Protein AF-A6EN67-F1 (afdb_monomer_lite)

Secondary structure (DSSP, 8-state):
-TTTTSSSSSSSS-----------TTGGGGGTS-HHHHHHHHHHHHHHHHHHHHHH-SS-HHHHHHHHHHHHTSS--TTT--HHHH-SHHHHHHHHHHHHT-TTT--EEE--GGG------------S------------EEE-TT-HHHHHHHHH---HHHHHHHHHHHHH----HHHHHHHHHHH--GGGGGSHHHHHHHIIIIIIHHHHHHHHT--

pLDDT: mean 80.43, std 20.16, range [31.92, 98.19]

Sequence (219 aa):
MLKKLLILILTFNLASCQSQTSKNYADKLKICLPSNDVEILNKATEHFEYKLIEFYGNENLNQNYLKFLSAMSQPNLAPEFPRNFFVNSKSTQILSDLVSSGDSTGIWIAFEEDDIEFEETIQITSIGDETEPEKKELKIDVLNPNGNYLKCLVKENETKIMNDVLTRMAEIGGLSPSLTSGALKNNLTESDFENGLNKVAVAIGFYYDIVKLINDNQK

Radius of gyration: 21.76 Å; chains: 1; bounding box: 81×49×42 Å

Foldseek 3Di:
DVVVVVVVVVPPPPPPPPPPPQDQLQVLLVVQAPPLLSSLLSLLLVVLLVLLCVQVNPDLSLVSLLVVLVCLLDPDNPVRDDPCSQDDPSLVVSLCSNVVVDQQQQQKDWDDCPPDPPPDPPDDDDDDDDPPDPPPDQTAIFGALPHSNLVSLLVRQPPPQLNVLNNCRNVVPPDRSSVSSVSCSVPDDSVSVVRSSSSSSCSVRPRSSVSVSCVVRVD

Structure (mmCIF, N/CA/C/O backbone):
data_AF-A6EN67-F1
#
_entry.id   AF-A6EN67-F1
#
loop_
_atom_site.group_PDB
_atom_site.id
_atom_site.type_symbol
_atom_site.label_atom_id
_atom_site.label_alt_id
_atom_site.label_comp_id
_atom_site.label_asym_id
_atom_site.label_entity_id
_atom_site.label_seq_id
_atom_site.pdbx_PDB_ins_code
_atom_site.Cartn_x
_atom_site.Cartn_y
_atom_site.Cartn_z
_atom_site.occupancy
_atom_site.B_iso_or_equiv
_atom_site.auth_seq_id
_atom_site.auth_comp_id
_atom_site.auth_asym_id
_atom_site.auth_atom_id
_atom_site.pdbx_PDB_model_num
ATOM 1 N N . MET A 1 1 ? -49.567 -34.395 -15.934 1.00 53.03 1 MET A N 1
ATOM 2 C CA . MET A 1 1 ? -48.265 -33.962 -16.496 1.00 53.03 1 MET A CA 1
ATOM 3 C C . MET A 1 1 ? -47.983 -32.455 -16.378 1.00 53.03 1 MET A C 1
ATOM 5 O O . MET A 1 1 ? -46.842 -32.075 -16.576 1.00 53.03 1 MET A O 1
ATOM 9 N N . LEU A 1 2 ? -48.929 -31.604 -15.945 1.00 48.38 2 LEU A N 1
ATOM 10 C CA . LEU A 1 2 ? -48.701 -30.151 -15.793 1.00 48.38 2 LEU A CA 1
ATOM 11 C C . LEU A 1 2 ? -47.841 -29.722 -14.578 1.00 48.38 2 LEU A C 1
ATOM 13 O O . LEU A 1 2 ? -47.257 -28.648 -14.595 1.00 48.38 2 LEU A O 1
ATOM 17 N N . LYS A 1 3 ? -47.722 -30.550 -13.527 1.00 47.47 3 LYS A N 1
ATOM 18 C CA . LYS A 1 3 ? -46.982 -30.187 -12.296 1.00 47.47 3 LYS A CA 1
ATOM 19 C C . LYS A 1 3 ? -45.453 -30.259 -12.413 1.00 47.47 3 LYS A C 1
ATOM 21 O O . LYS A 1 3 ? -44.768 -29.659 -11.597 1.00 47.47 3 LYS A O 1
ATOM 26 N N . LYS A 1 4 ? -44.912 -30.965 -13.415 1.00 48.84 4 LYS A N 1
ATOM 27 C CA . LYS A 1 4 ? -43.455 -31.070 -13.621 1.00 48.84 4 LYS A CA 1
ATOM 28 C C . LYS A 1 4 ? -42.879 -29.925 -14.467 1.00 48.84 4 LYS A C 1
ATOM 30 O O . LYS A 1 4 ? -41.683 -29.685 -14.393 1.00 48.84 4 LYS A O 1
ATOM 35 N N . LEU A 1 5 ? -43.719 -29.191 -15.206 1.00 49.06 5 LEU A N 1
ATOM 36 C CA . LEU A 1 5 ? -43.284 -28.071 -16.052 1.00 49.06 5 LEU A CA 1
ATOM 37 C C . LEU A 1 5 ? -43.181 -26.736 -15.286 1.00 49.06 5 LEU A C 1
ATOM 39 O O . LEU A 1 5 ? -42.472 -25.836 -15.714 1.00 49.06 5 LEU A O 1
ATOM 43 N N . LEU A 1 6 ? -43.836 -26.620 -14.125 1.00 47.47 6 LEU A N 1
ATOM 44 C CA . LEU A 1 6 ? -43.820 -25.409 -13.291 1.00 47.47 6 LEU A CA 1
ATOM 45 C C . LEU A 1 6 ? -42.555 -25.260 -12.428 1.00 47.47 6 LEU A C 1
ATOM 47 O O . LEU A 1 6 ? -42.256 -24.160 -11.978 1.00 47.47 6 LEU A O 1
ATOM 51 N N . ILE A 1 7 ? -41.789 -26.336 -12.224 1.00 51.16 7 ILE A N 1
ATOM 52 C CA . ILE A 1 7 ? -40.560 -26.302 -11.412 1.00 51.16 7 ILE A CA 1
ATOM 53 C C . ILE A 1 7 ? -39.355 -25.822 -12.242 1.00 51.16 7 ILE A C 1
ATOM 55 O O . ILE A 1 7 ? -38.433 -25.231 -11.693 1.00 51.16 7 ILE A O 1
ATOM 59 N N . LEU A 1 8 ? -39.387 -25.986 -13.571 1.00 44.75 8 LEU A N 1
ATOM 60 C CA . LEU A 1 8 ? -38.272 -25.604 -14.446 1.00 44.75 8 LEU A CA 1
ATOM 61 C C . LEU A 1 8 ? -38.198 -24.090 -14.730 1.00 44.75 8 LEU A C 1
ATOM 63 O O . LEU A 1 8 ? -37.163 -23.593 -15.159 1.00 44.75 8 LEU A O 1
ATOM 67 N N . ILE A 1 9 ? -39.288 -23.354 -14.491 1.00 51.62 9 ILE A N 1
ATOM 68 C CA . ILE A 1 9 ? -39.374 -21.904 -14.750 1.00 51.62 9 ILE A CA 1
ATOM 69 C C . ILE A 1 9 ? -38.963 -21.088 -13.505 1.00 51.62 9 ILE A C 1
ATOM 71 O O . ILE A 1 9 ? -38.652 -19.905 -13.606 1.00 51.62 9 ILE A O 1
ATOM 75 N N . LEU A 1 10 ? -38.875 -21.718 -12.327 1.00 44.91 10 LEU A N 1
ATOM 76 C CA . LEU A 1 10 ? -38.498 -21.053 -11.072 1.00 44.91 10 LEU A CA 1
ATOM 77 C C . LEU A 1 10 ? -36.989 -21.056 -10.778 1.00 44.91 10 LEU A C 1
ATOM 79 O O . LEU A 1 10 ? -36.558 -20.371 -9.856 1.00 44.91 10 LEU A O 1
ATOM 83 N N . THR A 1 11 ? -36.167 -21.758 -11.564 1.00 50.78 11 THR A N 1
ATOM 84 C CA . THR A 1 11 ? -34.710 -21.839 -11.337 1.00 50.78 11 THR A CA 1
ATOM 85 C C . THR A 1 11 ? -33.876 -20.901 -12.217 1.00 50.78 11 THR A C 1
ATOM 87 O O . THR A 1 11 ? -32.656 -20.906 -12.102 1.00 50.78 11 THR A O 1
ATOM 90 N N . PHE A 1 12 ? -34.492 -20.071 -13.069 1.00 48.06 12 PHE A N 1
ATOM 91 C CA . PHE A 1 12 ? -33.763 -19.216 -14.023 1.00 48.06 12 PHE A CA 1
ATOM 92 C C . PHE A 1 12 ? -33.495 -17.768 -13.568 1.00 48.06 12 PHE A C 1
ATOM 94 O O . PHE A 1 12 ? -32.896 -17.009 -14.320 1.00 48.06 12 PHE A O 1
ATOM 101 N N . ASN A 1 13 ? -33.874 -17.373 -12.344 1.00 45.50 13 ASN A N 1
ATOM 102 C CA . ASN A 1 13 ? -33.737 -15.981 -11.871 1.00 45.50 13 ASN A CA 1
ATOM 103 C C . ASN A 1 13 ? -32.682 -15.750 -10.769 1.00 45.50 13 ASN A C 1
ATOM 105 O O . ASN A 1 13 ? -32.671 -14.680 -10.169 1.00 45.50 13 ASN A O 1
ATOM 109 N N . LEU A 1 14 ? -31.786 -16.705 -10.486 1.00 46.44 14 LEU A N 1
ATOM 110 C CA . LEU A 1 14 ? -30.760 -16.529 -9.436 1.00 46.44 14 LEU A CA 1
ATOM 111 C C . LEU A 1 14 ? -29.328 -16.320 -9.945 1.00 46.44 14 LEU A C 1
ATOM 113 O O . LEU A 1 14 ? -28.430 -16.115 -9.138 1.00 46.44 14 LEU A O 1
ATOM 117 N N . ALA A 1 15 ? -29.102 -16.271 -11.258 1.00 48.59 15 ALA A N 1
ATOM 118 C CA . ALA A 1 15 ? -27.820 -15.841 -11.817 1.00 48.59 15 ALA A CA 1
ATOM 119 C C . ALA A 1 15 ? -27.859 -14.351 -12.191 1.00 48.59 15 ALA A C 1
ATOM 121 O O . ALA A 1 15 ? -27.518 -13.968 -13.307 1.00 48.59 15 ALA A O 1
ATOM 122 N N . SER A 1 16 ? -28.281 -13.491 -11.259 1.00 39.78 16 SER A N 1
ATOM 123 C CA . SER A 1 16 ? -27.864 -12.094 -11.340 1.00 39.78 16 SER A CA 1
ATOM 124 C C . SER A 1 16 ? -26.408 -12.070 -10.885 1.00 39.78 16 SER A C 1
ATOM 126 O O . SER A 1 16 ? -26.114 -11.921 -9.700 1.00 39.78 16 SER A O 1
ATOM 128 N N . CYS A 1 17 ? -25.488 -12.302 -11.827 1.00 46.72 17 CYS A N 1
ATOM 129 C CA . CYS A 1 17 ? -24.131 -11.792 -11.713 1.00 46.72 17 CYS A CA 1
ATOM 130 C C . CYS A 1 17 ? -24.267 -10.275 -11.577 1.00 46.72 17 CYS A C 1
ATOM 132 O O . CYS A 1 17 ? -24.240 -9.546 -12.568 1.00 46.72 17 CYS A O 1
ATOM 134 N N . GLN A 1 18 ? -24.450 -9.794 -10.347 1.00 40.31 18 GLN A N 1
ATOM 135 C CA . GLN A 1 18 ? -24.029 -8.452 -10.006 1.00 40.31 18 GLN A CA 1
ATOM 136 C C . GLN A 1 18 ? -22.542 -8.439 -10.332 1.00 40.31 18 GLN A C 1
ATOM 138 O O . GLN A 1 18 ? -21.731 -9.002 -9.602 1.00 40.31 18 GLN A O 1
ATOM 143 N N . SER A 1 19 ? -22.205 -7.883 -11.495 1.00 39.81 19 SER A N 1
ATOM 144 C CA . SER A 1 19 ? -20.888 -7.320 -11.731 1.00 39.81 19 SER A CA 1
ATOM 145 C C . SER A 1 19 ? -20.630 -6.443 -10.513 1.00 39.81 19 SER A C 1
ATOM 147 O O . SER A 1 19 ? -21.251 -5.393 -10.354 1.00 39.81 19 SER A O 1
ATOM 149 N N . GLN A 1 20 ? -19.834 -6.952 -9.573 1.00 47.38 20 GLN A N 1
ATOM 150 C CA . GLN A 1 20 ? -19.300 -6.137 -8.501 1.00 47.38 20 GLN A CA 1
ATOM 151 C C . GLN A 1 20 ? -18.515 -5.058 -9.230 1.00 47.38 20 GLN A C 1
ATOM 153 O O . GLN A 1 20 ? -17.506 -5.344 -9.873 1.00 47.38 20 GLN A O 1
ATOM 158 N N . THR A 1 21 ? -19.057 -3.845 -9.249 1.00 53.41 21 THR A N 1
ATOM 159 C CA . THR A 1 21 ? -18.329 -2.682 -9.735 1.00 53.41 21 THR A CA 1
ATOM 160 C C . THR A 1 21 ? -17.103 -2.566 -8.850 1.00 53.41 21 THR A C 1
ATOM 162 O O . THR A 1 21 ? -17.232 -2.213 -7.676 1.00 53.41 21 THR A O 1
ATOM 165 N N . SER A 1 22 ? -15.945 -2.937 -9.395 1.00 67.00 22 SER A N 1
ATOM 166 C CA . SER A 1 22 ? -14.662 -2.794 -8.720 1.00 67.00 22 SER A CA 1
ATOM 167 C C . SER A 1 22 ? -14.524 -1.353 -8.255 1.00 67.00 22 SER A C 1
ATOM 169 O O . SER A 1 22 ? -14.821 -0.424 -9.011 1.00 67.00 22 SER A O 1
ATOM 171 N N . LYS A 1 23 ? -14.098 -1.152 -7.013 1.00 86.56 23 LYS A N 1
ATOM 172 C CA . LYS A 1 23 ? -13.831 0.192 -6.505 1.00 86.56 23 LYS A CA 1
ATOM 173 C C . LYS A 1 23 ? -12.644 0.807 -7.258 1.00 86.56 23 LYS A C 1
ATOM 175 O O . LYS A 1 23 ? -11.667 0.132 -7.566 1.00 86.56 23 LYS A O 1
ATOM 180 N N . ASN A 1 24 ? -12.736 2.107 -7.526 1.00 93.94 24 ASN A N 1
ATOM 181 C CA . ASN A 1 24 ? -11.826 2.842 -8.407 1.00 93.94 24 ASN A CA 1
ATOM 182 C C . ASN A 1 24 ? -10.767 3.634 -7.617 1.00 93.94 24 ASN A C 1
ATOM 184 O O . ASN A 1 24 ? -10.648 4.848 -7.776 1.00 93.94 24 ASN A O 1
ATOM 188 N N . TYR A 1 25 ? -10.023 2.979 -6.724 1.00 96.81 25 TYR A N 1
ATOM 189 C CA . TYR A 1 25 ? -9.032 3.654 -5.872 1.00 96.81 25 TYR A CA 1
ATOM 190 C C . TYR A 1 25 ? -7.862 4.247 -6.665 1.00 96.81 25 TYR A C 1
ATOM 192 O O . TYR A 1 25 ? -7.394 5.340 -6.358 1.00 96.81 25 TYR A O 1
ATOM 200 N N . ALA A 1 26 ? -7.405 3.521 -7.685 1.00 96.06 26 ALA A N 1
ATOM 201 C CA . ALA A 1 26 ? -6.214 3.803 -8.478 1.00 96.06 26 ALA A CA 1
ATOM 202 C C . ALA A 1 26 ? -6.530 4.468 -9.830 1.00 96.06 26 ALA A C 1
ATOM 204 O O . ALA A 1 26 ? -5.644 4.603 -10.669 1.00 96.06 26 ALA A O 1
ATOM 205 N N . ASP A 1 27 ? -7.771 4.901 -10.073 1.00 95.62 27 ASP A N 1
ATOM 206 C CA . ASP A 1 27 ? -8.194 5.391 -11.393 1.00 95.62 27 ASP A CA 1
ATOM 207 C C . ASP A 1 27 ? -7.427 6.628 -11.869 1.00 95.62 27 ASP A C 1
ATOM 209 O O . ASP A 1 27 ? -7.174 6.762 -13.067 1.00 95.62 27 ASP A O 1
ATOM 213 N N . LYS A 1 28 ? -6.985 7.487 -10.940 1.00 96.38 28 LYS A N 1
ATOM 214 C CA . LYS A 1 28 ? -6.090 8.612 -11.253 1.00 96.38 28 LYS A CA 1
ATOM 215 C C . LYS A 1 28 ? -4.779 8.142 -11.902 1.00 96.38 28 LYS A C 1
ATOM 217 O O . LYS A 1 28 ? -4.253 8.829 -12.768 1.00 96.38 28 LYS A O 1
ATOM 222 N N . LEU A 1 29 ? -4.293 6.943 -11.569 1.00 95.25 29 LEU A N 1
ATOM 223 C CA . LEU A 1 29 ? -3.040 6.402 -12.104 1.00 95.25 29 LEU A CA 1
ATOM 224 C C . LEU A 1 29 ? -3.147 5.953 -13.567 1.00 95.25 29 LEU A C 1
ATOM 226 O O . LEU A 1 29 ? -2.117 5.746 -14.200 1.00 95.25 29 LEU A O 1
ATOM 230 N N . LYS A 1 30 ? -4.352 5.875 -14.158 1.00 94.50 30 LYS A N 1
ATOM 231 C CA . LYS A 1 30 ? -4.537 5.568 -15.596 1.00 94.50 30 LYS A CA 1
ATOM 232 C C . LYS A 1 30 ? -3.825 6.564 -16.518 1.00 94.50 30 LYS A C 1
ATOM 234 O O . LYS A 1 30 ? -3.610 6.263 -17.687 1.00 94.50 30 LYS A O 1
ATOM 239 N N . ILE A 1 31 ? -3.466 7.744 -16.009 1.00 94.44 31 ILE A N 1
ATOM 240 C CA . ILE A 1 31 ? -2.691 8.748 -16.744 1.00 94.44 31 ILE A CA 1
ATOM 241 C C . ILE A 1 31 ? -1.242 8.314 -17.016 1.00 94.44 31 ILE A C 1
ATOM 243 O O . ILE A 1 31 ? -0.640 8.790 -17.977 1.00 94.44 31 ILE A O 1
ATOM 247 N N . CYS A 1 32 ? -0.676 7.428 -16.190 1.00 92.88 32 CYS A N 1
ATOM 248 C CA . CYS A 1 32 ? 0.709 6.966 -16.323 1.00 92.88 32 CYS A CA 1
ATOM 249 C C . CYS A 1 32 ? 0.917 5.455 -16.157 1.00 92.88 32 CYS A C 1
ATOM 251 O O . CYS A 1 32 ? 2.036 4.994 -16.367 1.00 92.88 32 CYS A O 1
ATOM 253 N N . LEU A 1 33 ? -0.125 4.682 -15.844 1.00 92.19 33 LEU A N 1
ATOM 254 C CA . LEU A 1 33 ? -0.085 3.223 -15.780 1.00 92.19 33 LEU A CA 1
ATOM 255 C C . LEU A 1 33 ? -1.056 2.583 -16.785 1.00 92.19 33 LEU A C 1
ATOM 257 O O . LEU A 1 33 ? -2.149 3.114 -17.015 1.00 92.19 33 LEU A O 1
ATOM 261 N N . PRO A 1 34 ? -0.700 1.416 -17.355 1.00 92.00 34 PRO A N 1
ATOM 262 C CA . PRO A 1 34 ? -1.620 0.592 -18.130 1.00 92.00 34 PRO A CA 1
ATOM 263 C C . PRO A 1 34 ? -2.916 0.289 -17.368 1.00 92.00 34 PRO A C 1
ATOM 265 O O . PRO A 1 34 ? -2.919 0.089 -16.156 1.00 92.00 34 PRO A O 1
ATOM 268 N N . SER A 1 35 ? -4.039 0.194 -18.086 1.00 91.75 35 SER A N 1
ATOM 269 C CA . SER A 1 35 ? -5.341 -0.073 -17.454 1.00 91.75 35 SER A CA 1
ATOM 270 C C . SER A 1 35 ? -5.389 -1.408 -16.706 1.00 91.75 35 SER A C 1
ATOM 272 O O . SER A 1 35 ? -6.049 -1.486 -15.674 1.00 91.75 35 SER A O 1
ATOM 274 N N . ASN A 1 36 ? -4.672 -2.426 -17.195 1.00 91.94 36 ASN A N 1
ATOM 275 C CA . ASN A 1 36 ? -4.544 -3.715 -16.516 1.00 91.94 36 ASN A CA 1
ATOM 276 C C . ASN A 1 36 ? -3.864 -3.564 -15.145 1.00 91.94 36 ASN A C 1
ATOM 278 O O . ASN A 1 36 ? -4.368 -4.066 -14.146 1.00 91.94 36 ASN A O 1
ATOM 282 N N . ASP A 1 37 ? -2.777 -2.798 -15.082 1.00 92.50 37 ASP A N 1
ATOM 283 C CA . ASP A 1 37 ? -2.030 -2.549 -13.848 1.00 92.50 37 ASP A CA 1
ATOM 284 C C . ASP A 1 37 ? -2.913 -1.813 -12.833 1.00 92.50 37 ASP A C 1
ATOM 286 O O . ASP A 1 37 ? -3.004 -2.206 -11.671 1.00 92.50 37 ASP A O 1
ATOM 290 N N . VAL A 1 38 ? -3.660 -0.801 -13.287 1.00 94.31 38 VAL A N 1
ATOM 291 C CA . VAL A 1 38 ? -4.638 -0.083 -12.451 1.00 94.31 38 VAL A CA 1
ATOM 292 C C . VAL A 1 38 ? -5.737 -1.011 -11.928 1.00 94.31 38 VAL A C 1
AT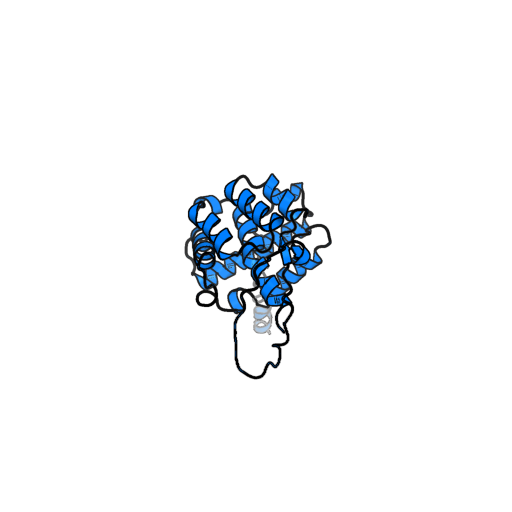OM 294 O O . VAL A 1 38 ? -6.128 -0.911 -10.763 1.00 94.31 38 VAL A O 1
ATOM 297 N N . GLU A 1 39 ? -6.237 -1.932 -12.752 1.00 94.19 39 GLU A N 1
ATOM 298 C CA . GLU A 1 39 ? -7.237 -2.914 -12.328 1.00 94.19 39 GLU A CA 1
ATOM 299 C C . GLU A 1 39 ? -6.689 -3.838 -11.231 1.00 94.19 39 GLU A C 1
ATOM 301 O O . GLU A 1 39 ? -7.381 -4.112 -10.246 1.00 94.19 39 GLU A O 1
ATOM 306 N N . ILE A 1 40 ? -5.438 -4.281 -11.357 1.00 94.94 40 ILE A N 1
ATOM 307 C CA . ILE A 1 40 ? -4.778 -5.119 -10.350 1.00 94.94 40 ILE A CA 1
ATOM 308 C C . ILE A 1 40 ? -4.558 -4.330 -9.051 1.00 94.94 40 ILE A C 1
ATOM 310 O O . ILE A 1 40 ? -4.845 -4.857 -7.977 1.00 94.94 40 ILE A O 1
ATOM 314 N N . LEU A 1 41 ? -4.153 -3.057 -9.119 1.00 95.81 41 LEU A N 1
ATOM 315 C CA . LEU A 1 41 ? -4.025 -2.182 -7.941 1.00 95.81 41 LEU A CA 1
ATOM 316 C C . LEU A 1 41 ? -5.365 -1.986 -7.215 1.00 95.81 41 LEU A C 1
ATOM 318 O O . LEU A 1 41 ? -5.422 -2.016 -5.981 1.00 95.81 41 LEU A O 1
ATOM 322 N N . ASN A 1 42 ? -6.459 -1.835 -7.965 1.00 97.19 42 ASN A N 1
ATOM 323 C CA . ASN A 1 42 ? -7.805 -1.758 -7.399 1.00 97.19 42 ASN A CA 1
ATOM 324 C C . ASN A 1 42 ? -8.195 -3.065 -6.694 1.00 97.19 42 ASN A C 1
ATOM 326 O O . ASN A 1 42 ? -8.631 -3.024 -5.543 1.00 97.19 42 ASN A O 1
ATOM 330 N N . LYS A 1 43 ? -7.965 -4.222 -7.332 1.00 96.56 43 LYS A N 1
ATOM 331 C CA . LYS A 1 43 ? -8.205 -5.553 -6.735 1.00 96.56 43 LYS A CA 1
ATOM 332 C C . LYS A 1 43 ? -7.373 -5.776 -5.474 1.00 96.56 43 LYS A C 1
ATOM 334 O O . LYS A 1 43 ? -7.878 -6.309 -4.488 1.00 96.56 43 LYS A O 1
ATOM 339 N N . ALA A 1 44 ? -6.107 -5.368 -5.497 1.00 97.00 44 ALA A N 1
ATOM 340 C CA . ALA A 1 44 ? -5.198 -5.453 -4.364 1.00 97.00 44 ALA A CA 1
ATOM 341 C C . ALA A 1 44 ? -5.709 -4.639 -3.174 1.00 97.00 44 ALA A C 1
ATOM 343 O O . ALA A 1 44 ? -5.810 -5.166 -2.064 1.00 97.00 44 ALA A O 1
ATOM 344 N N . THR A 1 45 ? -6.097 -3.390 -3.426 1.00 98.19 45 THR A N 1
ATOM 345 C CA . THR A 1 45 ? -6.615 -2.472 -2.404 1.00 98.19 45 THR A CA 1
ATOM 346 C C . THR A 1 45 ? -7.945 -2.959 -1.836 1.00 98.19 45 THR A C 1
ATOM 348 O O . THR A 1 45 ? -8.121 -2.980 -0.621 1.00 98.19 45 THR A O 1
ATOM 351 N N . GLU A 1 46 ? -8.858 -3.431 -2.686 1.00 97.69 46 GLU A N 1
ATOM 352 C CA . GLU A 1 46 ? -10.140 -3.997 -2.259 1.00 97.69 46 GLU A CA 1
ATOM 353 C C . GLU A 1 46 ? -9.958 -5.250 -1.394 1.00 97.69 46 GLU A C 1
ATOM 355 O O . GLU A 1 46 ? -10.596 -5.390 -0.350 1.00 97.69 46 GLU A O 1
ATOM 360 N N . HIS A 1 47 ? -9.054 -6.151 -1.790 1.00 97.75 47 HIS A N 1
ATOM 361 C CA . HIS A 1 47 ? -8.733 -7.330 -0.991 1.00 97.75 47 HIS A CA 1
ATOM 362 C C . HIS A 1 47 ? -8.142 -6.949 0.372 1.00 97.75 47 HIS A C 1
ATOM 364 O O . HIS A 1 47 ? -8.502 -7.545 1.387 1.00 97.75 47 HIS A O 1
ATOM 370 N N . PHE A 1 48 ? -7.267 -5.944 0.417 1.00 98.00 48 PHE A N 1
ATOM 371 C CA . PHE A 1 48 ? -6.731 -5.462 1.684 1.00 98.00 48 PHE A CA 1
ATOM 372 C C . PHE A 1 48 ? -7.823 -4.849 2.573 1.00 98.00 48 PHE A C 1
ATOM 374 O O . PHE A 1 48 ? -7.895 -5.188 3.752 1.00 98.00 48 PHE A O 1
ATOM 381 N N . GLU A 1 49 ? -8.737 -4.041 2.024 1.00 97.12 49 GLU A N 1
ATOM 382 C CA . GLU A 1 49 ? -9.898 -3.541 2.775 1.00 97.12 49 GLU A CA 1
ATOM 383 C C . GLU A 1 49 ? -10.752 -4.683 3.338 1.00 97.12 49 GLU A C 1
ATOM 385 O O . GLU A 1 49 ? -11.175 -4.622 4.492 1.00 97.12 49 GLU A O 1
ATOM 390 N N . TYR A 1 50 ? -10.966 -5.750 2.564 1.00 96.44 50 TYR A N 1
ATOM 391 C CA . TYR A 1 50 ? -11.650 -6.946 3.054 1.00 96.44 50 TYR A CA 1
ATOM 392 C C . TYR A 1 50 ? -10.917 -7.575 4.246 1.00 96.44 50 TYR A C 1
ATOM 394 O O . TYR A 1 50 ? -11.560 -7.931 5.231 1.00 96.44 50 TYR A O 1
ATOM 402 N N . LYS A 1 51 ? -9.581 -7.656 4.211 1.00 96.44 51 LYS A N 1
ATOM 403 C CA . LYS A 1 51 ? -8.779 -8.153 5.341 1.00 96.44 51 LYS A CA 1
ATOM 404 C C . LYS A 1 51 ? -8.836 -7.252 6.561 1.00 96.44 51 LYS A C 1
ATOM 406 O O . LYS A 1 51 ? -8.953 -7.758 7.675 1.00 96.44 51 LYS A O 1
ATOM 411 N N . LEU A 1 52 ? -8.825 -5.939 6.367 1.00 96.25 52 LEU A N 1
ATOM 412 C CA . LEU A 1 52 ? -9.032 -4.980 7.449 1.00 96.25 52 LEU A CA 1
ATOM 413 C C . LEU A 1 52 ? -10.405 -5.155 8.105 1.00 96.25 52 LEU A C 1
ATOM 415 O O . LEU A 1 52 ? -10.495 -5.138 9.329 1.00 96.25 52 LEU A O 1
ATOM 419 N N . ILE A 1 53 ? -11.456 -5.361 7.310 1.00 95.62 53 ILE A N 1
ATOM 420 C CA . ILE A 1 53 ? -12.818 -5.611 7.802 1.00 95.62 53 ILE A CA 1
ATOM 421 C C . ILE A 1 53 ? -12.913 -6.955 8.529 1.00 95.62 53 ILE A C 1
ATOM 423 O O . ILE A 1 53 ? -13.518 -7.036 9.594 1.00 95.62 53 ILE A O 1
ATOM 427 N N . GLU A 1 54 ? -12.322 -8.012 7.975 1.00 94.31 54 GLU A N 1
ATOM 428 C CA . GLU A 1 54 ? -12.297 -9.340 8.597 1.00 94.31 54 GLU A CA 1
ATOM 429 C C . GLU A 1 54 ? -11.606 -9.296 9.969 1.00 94.31 54 GLU A C 1
ATOM 431 O O . GLU A 1 54 ? -12.061 -9.936 10.914 1.00 94.31 54 GLU A O 1
ATOM 436 N N . PHE A 1 55 ? -10.530 -8.512 10.082 1.00 94.19 55 PHE A N 1
ATOM 437 C CA . PHE A 1 55 ? -9.689 -8.456 11.273 1.00 94.19 55 PHE A CA 1
ATOM 438 C C . PHE A 1 55 ? -10.189 -7.473 12.346 1.00 94.19 55 PHE A C 1
ATOM 440 O O . PHE A 1 55 ? -10.238 -7.826 13.522 1.00 94.19 55 PHE A O 1
ATOM 447 N N . TYR A 1 56 ? -10.581 -6.253 11.963 1.00 93.44 56 TYR A N 1
ATOM 448 C CA . TYR A 1 56 ? -11.033 -5.205 12.892 1.00 93.44 56 TYR A CA 1
ATOM 449 C C . TYR A 1 56 ? -12.562 -5.078 12.992 1.00 93.44 56 TYR A C 1
ATOM 451 O O . TYR A 1 56 ? -13.059 -4.344 13.842 1.00 93.44 56 TYR A O 1
ATOM 459 N N . GLY A 1 57 ? -13.316 -5.780 12.144 1.00 90.81 57 GLY A N 1
ATOM 460 C CA . GLY A 1 57 ? -14.769 -5.657 12.027 1.00 90.81 57 GLY A CA 1
ATOM 461 C C . GLY A 1 57 ? -15.224 -4.561 11.053 1.00 90.81 57 GLY A C 1
ATOM 462 O O . GLY A 1 57 ? -14.428 -3.823 10.469 1.00 90.81 57 GLY A O 1
ATOM 463 N N . ASN A 1 58 ? -16.548 -4.435 10.901 1.00 81.38 58 ASN A N 1
ATOM 464 C CA . ASN A 1 58 ? -17.227 -3.448 10.041 1.00 81.38 58 ASN A CA 1
ATOM 465 C C . ASN A 1 58 ? -17.216 -2.012 10.618 1.00 81.38 58 ASN A C 1
ATOM 467 O O . ASN A 1 58 ? -18.189 -1.270 10.489 1.00 81.38 58 ASN A O 1
ATOM 471 N N . GLU A 1 59 ? -16.138 -1.622 11.293 1.00 80.06 59 GLU A N 1
ATOM 472 C CA . GLU A 1 59 ? -15.928 -0.240 11.723 1.00 80.06 59 GLU A CA 1
ATOM 473 C C . GLU A 1 59 ? -15.656 0.693 10.527 1.00 80.06 59 GLU A C 1
ATOM 475 O O . GLU A 1 59 ? -15.637 0.270 9.367 1.00 80.06 59 GLU A O 1
ATOM 480 N N . ASN A 1 60 ? -15.449 1.986 10.801 1.00 92.94 60 ASN A N 1
ATOM 481 C CA . ASN A 1 60 ? -15.016 2.941 9.788 1.00 92.94 60 ASN A CA 1
ATOM 482 C C . ASN A 1 60 ? -13.749 2.415 9.089 1.00 92.94 60 ASN A C 1
ATOM 484 O O . ASN A 1 60 ? -12.684 2.284 9.689 1.00 92.94 60 ASN A O 1
ATOM 488 N N . LEU A 1 61 ? -13.862 2.135 7.793 1.00 94.25 61 LEU A N 1
ATOM 489 C CA . LEU A 1 61 ? -12.785 1.532 7.019 1.00 94.25 61 LEU A CA 1
ATOM 490 C C . LEU A 1 61 ? -11.527 2.401 6.992 1.00 94.25 61 LEU A C 1
ATOM 492 O O . LEU A 1 61 ? -10.421 1.875 7.067 1.00 94.25 61 LEU A O 1
ATOM 496 N N . ASN A 1 62 ? -11.683 3.724 6.968 1.00 96.12 62 ASN A N 1
ATOM 497 C CA . ASN A 1 62 ? -10.563 4.661 7.025 1.00 96.12 62 ASN A CA 1
ATOM 498 C C . ASN A 1 62 ? -9.849 4.605 8.385 1.00 96.12 62 ASN A C 1
ATOM 500 O O . ASN A 1 62 ? -8.623 4.681 8.451 1.00 96.12 62 ASN A O 1
ATOM 504 N N . GLN A 1 63 ? -10.596 4.383 9.467 1.00 95.75 63 GLN A N 1
ATOM 505 C CA . GLN A 1 63 ? -10.028 4.144 10.792 1.00 95.75 63 GLN A CA 1
ATOM 506 C C . GLN A 1 63 ? -9.270 2.809 10.847 1.00 95.75 63 GLN A C 1
ATOM 508 O O . GLN A 1 63 ? -8.218 2.726 11.479 1.00 95.75 63 GLN A O 1
ATOM 513 N N . ASN A 1 64 ? -9.739 1.776 10.141 1.00 96.19 64 ASN A N 1
ATOM 514 C CA . ASN A 1 64 ? -9.032 0.495 10.069 1.00 96.19 64 ASN A CA 1
ATOM 515 C C . ASN A 1 64 ? -7.659 0.612 9.379 1.00 96.19 64 ASN A C 1
ATOM 517 O O . ASN A 1 64 ? -6.723 -0.068 9.798 1.00 96.19 64 ASN A O 1
ATOM 521 N N . TYR A 1 65 ? -7.493 1.506 8.395 1.00 96.81 65 TYR A N 1
ATOM 522 C CA . TYR A 1 65 ? -6.168 1.818 7.834 1.00 96.81 65 TYR A CA 1
ATOM 523 C C . TYR A 1 65 ? -5.222 2.403 8.892 1.00 96.81 65 TYR A C 1
ATOM 525 O O . TYR A 1 65 ? -4.072 1.973 8.997 1.00 96.81 65 TYR A O 1
ATOM 533 N N . LEU A 1 66 ? -5.698 3.340 9.719 1.00 95.44 66 LEU A N 1
ATOM 534 C CA . LEU A 1 66 ? -4.896 3.900 10.813 1.00 95.44 66 LEU A CA 1
ATOM 535 C C . LEU A 1 66 ? -4.565 2.862 11.885 1.00 95.44 66 LEU A C 1
ATOM 537 O O . LEU A 1 66 ? -3.439 2.840 12.381 1.00 95.44 66 LEU A O 1
ATOM 541 N N . LYS A 1 67 ? -5.515 1.988 12.234 1.00 94.50 67 LYS A N 1
ATOM 542 C CA . LYS A 1 67 ? -5.265 0.875 13.161 1.00 94.50 67 LYS A CA 1
ATOM 543 C C . LYS A 1 67 ? -4.187 -0.055 12.620 1.00 94.50 67 LYS A C 1
ATOM 545 O O . LYS A 1 67 ? -3.268 -0.386 13.363 1.00 94.50 67 LYS A O 1
ATOM 550 N N . PHE A 1 68 ? -4.246 -0.390 11.332 1.00 95.31 68 PHE A N 1
ATOM 551 C CA . PHE A 1 68 ? -3.213 -1.181 10.671 1.00 95.31 68 PHE A CA 1
ATOM 552 C C . PHE A 1 68 ? -1.843 -0.498 10.719 1.00 95.31 68 PHE A C 1
ATOM 554 O O . PHE A 1 68 ? -0.879 -1.113 11.158 1.00 95.31 68 PHE A O 1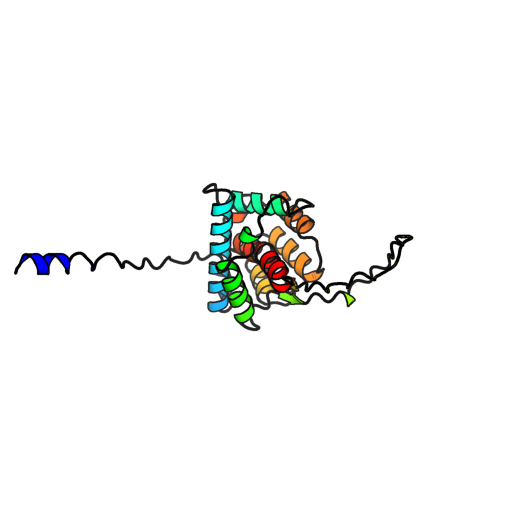
ATOM 561 N N . LEU A 1 69 ? -1.738 0.784 10.356 1.00 94.62 69 LEU A N 1
ATOM 562 C CA . LEU A 1 69 ? -0.468 1.517 10.460 1.00 94.62 69 LEU A CA 1
ATOM 563 C C . LEU A 1 69 ? 0.029 1.616 11.911 1.00 94.62 69 LEU A C 1
ATOM 565 O O . LEU A 1 69 ? 1.227 1.538 12.166 1.00 94.62 69 LEU A O 1
ATOM 569 N N . SER A 1 70 ? -0.879 1.746 12.880 1.00 92.69 70 SER A N 1
ATOM 570 C CA . SER A 1 70 ? -0.529 1.754 14.300 1.00 92.69 70 SER A CA 1
ATOM 571 C C . SER A 1 70 ? 0.023 0.412 14.772 1.00 92.69 70 SER A C 1
ATOM 573 O O . SER A 1 70 ? 1.023 0.401 15.492 1.00 92.69 70 SER A O 1
ATOM 575 N N . ALA A 1 71 ? -0.599 -0.690 14.363 1.00 91.62 71 ALA A N 1
ATOM 576 C CA . ALA A 1 71 ? -0.123 -2.046 14.610 1.00 91.62 71 ALA A CA 1
ATOM 577 C C . ALA A 1 71 ? 1.263 -2.256 13.988 1.00 91.62 71 ALA A C 1
ATOM 579 O O . ALA A 1 71 ? 2.207 -2.682 14.650 1.00 91.62 71 ALA A O 1
ATOM 580 N N . MET A 1 72 ? 1.411 -1.831 12.731 1.00 90.06 72 MET A N 1
ATOM 581 C CA . MET A 1 72 ? 2.671 -1.896 12.000 1.00 90.06 72 MET A CA 1
ATOM 582 C C . MET A 1 72 ? 3.783 -1.065 12.649 1.00 90.06 72 MET A C 1
ATOM 584 O O . MET A 1 72 ? 4.948 -1.438 12.554 1.00 90.06 72 MET A O 1
ATOM 588 N N . SER A 1 73 ? 3.440 0.023 13.348 1.00 89.69 73 SER A N 1
ATOM 589 C CA . SER A 1 73 ? 4.421 0.894 14.011 1.00 89.69 73 SER A CA 1
ATOM 590 C C . SER A 1 73 ? 5.043 0.290 15.269 1.00 89.69 73 SER A C 1
ATOM 592 O O . SER A 1 73 ? 6.014 0.834 15.797 1.00 89.69 73 SER A O 1
ATOM 594 N N . GLN A 1 74 ? 4.495 -0.820 15.772 1.00 86.81 74 GLN A N 1
ATOM 595 C CA . GLN A 1 74 ? 5.051 -1.492 16.939 1.00 86.81 74 GLN A CA 1
ATOM 596 C C . GLN A 1 74 ? 6.341 -2.248 16.566 1.00 86.81 74 GLN A C 1
ATOM 598 O O . GLN A 1 74 ? 6.422 -2.816 15.475 1.00 86.81 74 GLN A O 1
ATOM 603 N N . PRO A 1 75 ? 7.350 -2.309 17.460 1.00 72.50 75 PRO A N 1
ATOM 604 C CA . PRO A 1 75 ? 8.605 -3.025 17.198 1.00 72.50 75 PRO A CA 1
ATOM 605 C C . PRO A 1 75 ? 8.425 -4.531 16.953 1.00 72.50 75 PRO A C 1
ATOM 607 O O . PRO A 1 75 ? 9.266 -5.158 16.319 1.00 72.50 75 PRO A O 1
ATOM 610 N N . ASN A 1 76 ? 7.328 -5.111 17.452 1.00 68.56 76 ASN A N 1
ATOM 611 C CA . ASN A 1 76 ? 7.000 -6.524 17.307 1.00 68.56 76 ASN A CA 1
ATOM 612 C C . ASN A 1 76 ? 5.664 -6.668 16.571 1.00 68.56 76 ASN A C 1
ATOM 614 O O . ASN A 1 76 ? 4.610 -6.538 17.182 1.00 68.56 76 ASN A O 1
ATOM 618 N N . LEU A 1 77 ? 5.717 -6.981 15.276 1.00 63.91 77 LEU A N 1
ATOM 619 C CA . LEU A 1 77 ? 4.534 -7.204 14.428 1.00 63.91 77 LEU A CA 1
ATOM 620 C C . LEU A 1 77 ? 3.818 -8.534 14.722 1.00 63.91 77 LEU A C 1
ATOM 622 O O . LEU A 1 77 ? 2.613 -8.671 14.516 1.00 63.91 77 LEU A O 1
ATOM 626 N N . ALA A 1 78 ? 4.580 -9.525 15.192 1.00 51.69 78 ALA A N 1
ATOM 627 C CA . ALA A 1 78 ? 4.153 -10.916 15.336 1.00 51.69 78 ALA A CA 1
ATOM 628 C C . ALA A 1 78 ? 2.957 -11.182 16.281 1.00 51.69 78 ALA A C 1
ATOM 630 O O . ALA A 1 78 ? 2.236 -12.144 16.016 1.00 51.69 78 ALA A O 1
ATOM 631 N N . PRO A 1 79 ? 2.702 -10.410 17.360 1.00 57.19 79 PRO A N 1
ATOM 632 C CA . PRO A 1 79 ? 1.557 -10.678 18.226 1.00 57.19 79 PRO A CA 1
ATOM 633 C C . PRO A 1 79 ? 0.220 -10.233 17.624 1.00 57.19 79 PRO A C 1
ATOM 635 O O . PRO A 1 79 ? -0.816 -10.736 18.049 1.00 57.19 79 PRO A O 1
ATOM 638 N N . GLU A 1 80 ? 0.222 -9.282 16.682 1.00 70.69 80 GLU A N 1
ATOM 639 C CA . GLU A 1 80 ? -1.016 -8.624 16.251 1.00 70.69 80 GLU A CA 1
ATOM 640 C C . GLU A 1 80 ? -1.657 -9.301 15.037 1.00 70.69 80 GLU A C 1
ATOM 642 O O . GLU A 1 80 ? -2.866 -9.499 15.039 1.00 70.69 80 GLU A O 1
ATOM 647 N N . PHE A 1 81 ? -0.889 -9.742 14.036 1.00 86.06 81 PHE A N 1
ATOM 648 C CA . PHE A 1 81 ? -1.466 -10.303 12.808 1.00 86.06 81 PHE A CA 1
ATOM 649 C C . PHE A 1 81 ? -1.160 -11.795 12.626 1.00 86.06 81 PHE A C 1
ATOM 651 O O . PHE A 1 81 ? 0.009 -12.184 12.545 1.00 86.06 81 PHE A O 1
ATOM 658 N N . PRO A 1 82 ? -2.181 -12.658 12.469 1.00 89.25 82 PRO A N 1
ATOM 659 C CA . PRO A 1 82 ? -1.947 -14.055 12.142 1.00 89.25 82 PRO A CA 1
ATOM 660 C C . PRO A 1 82 ? -1.443 -14.187 10.697 1.00 89.25 82 PRO A C 1
ATOM 662 O O . PRO A 1 82 ? -1.810 -13.410 9.819 1.00 89.25 82 PRO A O 1
ATOM 665 N N . ARG A 1 83 ? -0.633 -15.212 10.400 1.00 88.31 83 ARG A N 1
ATOM 666 C CA . ARG A 1 83 ? -0.035 -15.407 9.060 1.00 88.31 83 ARG A CA 1
ATOM 667 C C . ARG A 1 83 ? -1.061 -15.379 7.917 1.00 88.31 83 ARG A C 1
ATOM 669 O O . ARG A 1 83 ? -0.759 -14.857 6.850 1.00 88.31 83 ARG A O 1
ATOM 676 N N . ASN A 1 84 ? -2.262 -15.918 8.136 1.00 90.94 84 ASN A N 1
ATOM 677 C CA . ASN A 1 84 ? -3.346 -15.961 7.145 1.00 90.94 84 ASN A CA 1
ATOM 678 C C . ASN A 1 84 ? -3.964 -14.584 6.829 1.00 90.94 84 ASN A C 1
ATOM 680 O O . ASN A 1 84 ? -4.642 -14.448 5.805 1.00 90.94 84 ASN A O 1
ATOM 684 N N . PHE A 1 85 ? -3.716 -13.567 7.662 1.00 94.19 85 PHE A N 1
ATOM 685 C CA . PHE A 1 85 ? -4.025 -12.172 7.347 1.00 94.19 85 PHE A CA 1
ATOM 686 C C . PHE A 1 85 ? -3.242 -11.718 6.111 1.00 94.19 85 PHE A C 1
ATOM 688 O O . PHE A 1 85 ? -3.823 -11.160 5.179 1.00 94.19 85 PHE A O 1
ATOM 695 N N . PHE A 1 86 ? -1.944 -12.032 6.065 1.00 93.81 86 PHE A N 1
ATOM 696 C CA . PHE A 1 86 ? -1.062 -11.687 4.952 1.00 93.81 86 PHE A CA 1
ATOM 697 C C . PHE A 1 86 ? -1.110 -12.727 3.838 1.00 93.81 86 PHE A C 1
ATOM 699 O O . PHE A 1 86 ? -1.395 -12.390 2.695 1.00 93.81 86 PHE A O 1
ATOM 706 N N . VAL A 1 87 ? -0.871 -14.002 4.147 1.00 92.38 87 VAL A N 1
ATOM 707 C CA . VAL A 1 87 ? -0.717 -15.043 3.125 1.00 92.38 87 VAL A CA 1
ATOM 708 C C . VAL A 1 87 ? -1.898 -16.002 3.127 1.00 92.38 87 VAL A C 1
ATOM 710 O O . VAL A 1 87 ? -2.073 -16.819 4.030 1.00 92.38 87 VAL A O 1
ATOM 713 N N . ASN A 1 88 ? -2.701 -15.907 2.076 1.00 94.69 88 ASN A N 1
ATOM 714 C CA . ASN A 1 88 ? -3.819 -16.782 1.756 1.00 94.69 88 ASN A CA 1
ATOM 715 C C . ASN A 1 88 ? -3.924 -16.911 0.227 1.00 94.69 88 ASN A C 1
ATOM 717 O O . ASN A 1 88 ? -3.254 -16.193 -0.511 1.00 94.69 88 ASN A O 1
ATOM 721 N N . SER A 1 89 ? -4.786 -17.804 -0.264 1.00 95.06 89 SER A N 1
ATOM 722 C CA . SER A 1 89 ? -4.906 -18.059 -1.707 1.00 95.06 89 SER A CA 1
ATOM 723 C C . SER A 1 89 ? -5.189 -16.798 -2.528 1.00 95.06 89 SER A C 1
ATOM 725 O O . SER A 1 89 ? -4.673 -16.669 -3.637 1.00 95.06 89 SER A O 1
ATOM 727 N N . LYS A 1 90 ? -5.971 -15.852 -1.990 1.00 97.19 90 LYS A N 1
ATOM 728 C CA . LYS A 1 90 ? -6.333 -14.627 -2.702 1.00 97.19 90 LYS A CA 1
ATOM 729 C C . LYS A 1 90 ? -5.197 -13.609 -2.720 1.00 97.19 90 LYS A C 1
ATOM 731 O O . LYS A 1 90 ? -4.926 -13.063 -3.787 1.00 97.19 90 LYS A O 1
ATOM 736 N N . SER A 1 91 ? -4.517 -13.378 -1.595 1.00 96.75 91 SER A N 1
ATOM 737 C CA . SER A 1 91 ? -3.356 -12.477 -1.571 1.00 96.75 91 SER A CA 1
ATOM 738 C C . SER A 1 91 ? -2.196 -13.015 -2.402 1.00 96.75 91 SER A C 1
ATOM 740 O O . SER A 1 91 ? -1.582 -12.242 -3.127 1.00 96.75 91 SER A O 1
ATOM 742 N N . THR A 1 92 ? -1.939 -14.326 -2.389 1.00 95.31 92 THR A N 1
ATOM 743 C CA . THR A 1 92 ? -0.910 -14.939 -3.244 1.00 95.31 92 THR A CA 1
ATOM 744 C C . THR A 1 92 ? -1.261 -14.825 -4.728 1.00 95.31 92 THR A C 1
ATOM 746 O O . THR A 1 92 ? -0.386 -14.525 -5.534 1.00 95.31 92 THR A O 1
ATOM 749 N N . GLN A 1 93 ? -2.534 -15.005 -5.102 1.00 96.31 93 GLN A N 1
ATOM 750 C CA . GLN A 1 93 ? -2.973 -14.789 -6.483 1.00 96.31 93 GLN A CA 1
ATOM 751 C C . GLN A 1 93 ? -2.767 -13.332 -6.913 1.00 96.31 93 GLN A C 1
ATOM 753 O O . GLN A 1 93 ? -2.172 -13.088 -7.954 1.00 96.31 93 GLN A O 1
ATOM 758 N N . ILE A 1 94 ? -3.219 -12.367 -6.107 1.00 96.19 94 ILE A N 1
ATOM 759 C CA . ILE A 1 94 ? -3.063 -10.945 -6.434 1.00 96.19 94 ILE A CA 1
ATOM 760 C C . ILE A 1 94 ? -1.584 -10.554 -6.489 1.00 96.19 94 ILE A C 1
ATOM 762 O O . ILE A 1 94 ? -1.195 -9.808 -7.378 1.00 96.19 94 ILE A O 1
ATOM 766 N N . LEU A 1 95 ? -0.748 -11.068 -5.581 1.00 94.50 95 LEU A N 1
ATOM 767 C CA . LEU A 1 95 ? 0.698 -10.861 -5.639 1.00 94.50 95 LEU A CA 1
ATOM 768 C C . LEU A 1 95 ? 1.278 -11.401 -6.952 1.00 94.50 95 LEU A C 1
ATOM 770 O O . LEU A 1 95 ? 2.056 -10.710 -7.601 1.00 94.50 95 LEU A O 1
ATOM 774 N N . SER A 1 96 ? 0.869 -12.602 -7.369 1.00 93.19 96 SER A N 1
ATOM 775 C CA . SER A 1 96 ? 1.269 -13.165 -8.660 1.00 93.19 96 SER A CA 1
ATOM 776 C C . SER A 1 96 ? 0.843 -12.267 -9.820 1.00 93.19 96 SER A C 1
ATOM 778 O O . SER A 1 96 ? 1.638 -12.058 -10.731 1.00 93.19 96 SER A O 1
ATOM 780 N N . ASP A 1 97 ? -0.371 -11.713 -9.787 1.00 93.00 97 ASP A N 1
ATOM 781 C CA . ASP A 1 97 ? -0.864 -10.788 -10.811 1.00 93.00 97 ASP A CA 1
ATOM 782 C C . ASP A 1 97 ? -0.055 -9.478 -10.810 1.00 93.00 97 ASP A C 1
ATOM 784 O O . ASP A 1 97 ? 0.349 -9.011 -11.872 1.00 93.00 97 ASP A O 1
ATOM 788 N N . LEU A 1 98 ? 0.250 -8.915 -9.634 1.00 92.06 98 LEU A N 1
ATOM 789 C CA . LEU A 1 98 ? 1.083 -7.714 -9.481 1.00 92.06 98 LEU A CA 1
ATOM 790 C C . LEU A 1 98 ? 2.481 -7.934 -10.073 1.00 92.06 98 LEU A C 1
ATOM 792 O O . LEU A 1 98 ? 2.943 -7.107 -10.854 1.00 92.06 98 LEU A O 1
ATOM 796 N N . VAL A 1 99 ? 3.114 -9.069 -9.767 1.00 89.50 99 VAL A N 1
ATOM 797 C CA . VAL A 1 99 ? 4.446 -9.430 -10.282 1.00 89.50 99 VAL A CA 1
ATOM 798 C C . VAL A 1 99 ? 4.412 -9.755 -11.781 1.00 89.50 99 VAL A C 1
ATOM 800 O O . VAL A 1 99 ? 5.333 -9.398 -12.508 1.00 89.50 99 VAL A O 1
ATOM 803 N N . SER A 1 100 ? 3.352 -10.409 -12.265 1.00 85.38 100 SER A N 1
ATOM 804 C CA . SER A 1 100 ? 3.247 -10.872 -13.660 1.00 85.38 100 SER A CA 1
ATOM 805 C C . SER A 1 100 ? 2.669 -9.832 -14.616 1.00 85.38 100 SER A C 1
ATOM 807 O O . SER A 1 100 ? 2.733 -10.038 -15.827 1.00 85.38 100 SER A O 1
ATOM 809 N N . SER A 1 101 ? 2.108 -8.728 -14.107 1.00 74.56 101 SER A N 1
ATOM 810 C CA . SER A 1 101 ? 1.536 -7.634 -14.913 1.00 74.56 101 SER A CA 1
ATOM 811 C C . SER A 1 101 ? 2.533 -6.967 -15.878 1.00 74.56 101 SER A C 1
ATOM 813 O O . SER A 1 101 ? 2.130 -6.189 -16.737 1.00 74.56 101 SER A O 1
ATOM 815 N N . GLY A 1 102 ? 3.802 -7.383 -15.831 1.00 53.69 102 GLY A N 1
ATOM 816 C CA . GLY A 1 102 ? 4.873 -7.055 -16.763 1.00 53.69 102 GLY A CA 1
ATOM 817 C C . GLY A 1 102 ? 5.858 -6.061 -16.156 1.00 53.69 102 GLY A C 1
ATOM 818 O O . GLY A 1 102 ? 5.593 -5.458 -15.117 1.00 53.69 102 GLY A O 1
ATOM 8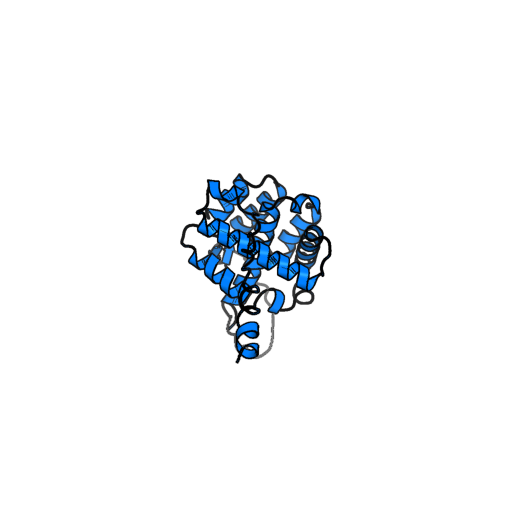19 N N . ASP A 1 103 ? 6.976 -5.840 -16.853 1.00 51.78 103 ASP A N 1
ATOM 820 C CA . ASP A 1 103 ? 8.021 -4.850 -16.529 1.00 51.78 103 ASP A CA 1
ATOM 821 C C . ASP A 1 103 ? 7.489 -3.405 -16.332 1.00 51.78 103 ASP A C 1
ATOM 823 O O . ASP A 1 103 ? 8.239 -2.504 -15.956 1.00 51.78 103 ASP A O 1
ATOM 827 N N . SER A 1 104 ? 6.198 -3.148 -16.589 1.00 46.62 104 SER A N 1
ATOM 828 C CA . SER A 1 104 ? 5.564 -1.831 -16.520 1.00 46.62 104 SER A CA 1
ATOM 829 C C . SER A 1 104 ? 5.208 -1.356 -15.119 1.00 46.62 104 SER A C 1
ATOM 831 O O . SER A 1 104 ? 5.279 -0.144 -14.909 1.00 46.62 104 SER A O 1
ATOM 833 N N . THR A 1 105 ? 4.848 -2.218 -14.161 1.00 57.81 105 THR A N 1
ATOM 834 C CA . THR A 1 105 ? 4.581 -1.719 -12.798 1.00 57.81 105 THR A CA 1
ATOM 835 C C . THR A 1 105 ? 5.887 -1.469 -12.062 1.00 57.81 105 THR A C 1
ATOM 837 O O . THR A 1 105 ? 6.031 -0.423 -11.418 1.00 57.81 105 THR A O 1
ATOM 840 N N . GLY A 1 106 ? 6.847 -2.393 -12.219 1.00 76.44 106 GLY A N 1
ATOM 841 C CA . GLY A 1 106 ? 8.165 -2.330 -11.602 1.00 76.44 106 GLY A CA 1
ATOM 842 C C . GLY A 1 106 ? 8.057 -1.979 -10.127 1.00 76.44 106 GLY A C 1
ATOM 843 O O . GLY A 1 106 ? 8.804 -1.121 -9.692 1.00 76.44 106 GLY A O 1
ATOM 844 N N . ILE A 1 107 ? 7.068 -2.525 -9.403 1.00 90.00 107 ILE A N 1
ATOM 845 C CA . ILE A 1 107 ? 6.746 -2.086 -8.033 1.00 90.00 107 ILE A CA 1
ATOM 846 C C . ILE A 1 107 ? 7.916 -2.379 -7.108 1.00 90.00 107 ILE A C 1
ATOM 848 O O . ILE A 1 107 ? 8.264 -1.519 -6.307 1.00 90.00 107 ILE A O 1
ATOM 852 N N . TRP A 1 108 ? 8.524 -3.557 -7.257 1.00 91.38 108 TRP A N 1
ATOM 853 C CA . TRP A 1 108 ? 9.614 -4.030 -6.417 1.00 91.38 108 TRP A CA 1
ATOM 854 C C . TRP A 1 108 ? 10.885 -4.306 -7.216 1.00 91.38 108 TRP A C 1
ATOM 856 O O . TRP A 1 108 ? 10.818 -4.675 -8.390 1.00 91.38 108 TRP A O 1
ATOM 866 N N . ILE A 1 109 ? 12.027 -4.157 -6.553 1.00 89.31 109 ILE A N 1
ATOM 867 C CA . ILE A 1 109 ? 13.351 -4.611 -6.992 1.00 89.31 109 ILE A CA 1
ATOM 868 C C . ILE A 1 109 ? 14.002 -5.406 -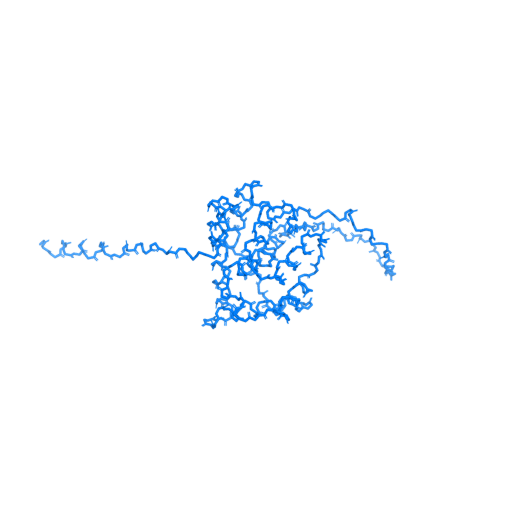5.864 1.00 89.31 109 ILE A C 1
ATOM 870 O O . ILE A 1 109 ? 13.695 -5.171 -4.694 1.00 89.31 109 ILE A O 1
ATOM 874 N N . ALA A 1 110 ? 14.897 -6.328 -6.218 1.00 87.19 110 ALA A N 1
ATOM 875 C CA . ALA A 1 110 ? 15.716 -7.015 -5.229 1.00 87.19 110 ALA A CA 1
ATOM 876 C C . ALA A 1 110 ? 16.557 -5.990 -4.461 1.00 87.19 110 ALA A C 1
ATOM 878 O O . ALA A 1 110 ? 17.136 -5.080 -5.058 1.00 87.19 110 ALA A O 1
ATOM 879 N N . PHE A 1 111 ? 16.585 -6.124 -3.142 1.00 83.06 111 PHE A N 1
ATOM 880 C CA . PHE A 1 111 ? 17.478 -5.361 -2.290 1.00 83.06 111 PHE A CA 1
ATOM 881 C C . PHE A 1 111 ? 18.822 -6.087 -2.230 1.00 83.06 111 PHE A C 1
ATOM 883 O O . PHE A 1 111 ? 18.904 -7.204 -1.718 1.00 83.06 111 PHE A O 1
ATOM 890 N N . GLU A 1 112 ? 19.858 -5.469 -2.785 1.00 73.94 112 GLU A N 1
ATOM 891 C CA . GLU A 1 112 ? 21.230 -5.967 -2.719 1.00 73.94 112 GLU A CA 1
ATOM 892 C C . GLU A 1 112 ? 21.917 -5.281 -1.524 1.00 73.94 112 GLU A C 1
ATOM 894 O O . GLU A 1 112 ? 22.030 -4.059 -1.482 1.00 73.94 112 GLU A O 1
ATOM 899 N N . GLU A 1 113 ? 22.320 -6.057 -0.509 1.00 59.12 113 GLU A N 1
ATOM 900 C CA . GLU A 1 113 ? 22.941 -5.542 0.732 1.00 59.12 113 GLU A CA 1
ATOM 901 C C . GLU A 1 113 ? 24.327 -4.903 0.506 1.00 59.12 113 GLU A C 1
ATOM 903 O O . GLU A 1 113 ? 24.856 -4.262 1.414 1.00 59.12 113 GLU A O 1
ATOM 908 N N . ASP A 1 114 ? 24.899 -5.035 -0.696 1.00 50.84 114 ASP A N 1
ATOM 909 C CA . ASP A 1 114 ? 26.241 -4.554 -1.048 1.00 50.84 114 ASP A CA 1
ATOM 910 C C . ASP A 1 114 ? 26.387 -3.015 -0.976 1.00 50.84 114 ASP A C 1
ATOM 912 O O . ASP A 1 114 ? 27.507 -2.506 -0.972 1.00 50.84 114 ASP A O 1
ATOM 916 N N . ASP A 1 115 ? 25.278 -2.274 -0.854 1.00 44.34 115 ASP A N 1
ATOM 917 C CA . ASP A 1 115 ? 25.252 -0.807 -0.751 1.00 44.34 115 ASP A CA 1
ATOM 918 C C . ASP A 1 115 ? 25.222 -0.266 0.694 1.00 44.34 115 ASP A C 1
ATOM 920 O O . ASP A 1 115 ? 25.189 0.954 0.893 1.00 44.34 115 ASP A O 1
ATOM 924 N N . ILE A 1 116 ? 25.256 -1.126 1.723 1.00 46.09 116 ILE A N 1
ATOM 925 C CA . ILE A 1 116 ? 25.353 -0.669 3.117 1.00 46.09 116 ILE A CA 1
ATOM 926 C C . ILE A 1 116 ? 26.574 -1.268 3.823 1.00 46.09 116 ILE A C 1
ATOM 928 O O . ILE A 1 116 ? 26.507 -2.317 4.462 1.00 46.09 116 ILE A O 1
ATOM 932 N N . GLU A 1 117 ? 27.692 -0.534 3.775 1.00 35.41 117 GLU A N 1
ATOM 933 C CA . GLU A 1 117 ? 28.846 -0.720 4.663 1.00 35.41 117 GLU A CA 1
ATOM 934 C C . GLU A 1 117 ? 28.436 -0.465 6.130 1.00 35.41 117 GLU A C 1
ATOM 936 O O . GLU A 1 117 ? 28.667 0.604 6.696 1.00 35.41 117 GLU A O 1
ATOM 941 N N . PHE A 1 118 ? 27.810 -1.442 6.784 1.00 38.84 118 PHE A N 1
ATOM 942 C CA . PHE A 1 118 ? 27.727 -1.467 8.244 1.00 38.84 118 PHE A CA 1
ATOM 943 C C . PHE A 1 118 ? 29.015 -2.088 8.803 1.00 38.84 118 PHE A C 1
ATOM 945 O O . PHE A 1 118 ? 29.073 -3.276 9.121 1.00 38.84 118 PHE A O 1
ATOM 952 N N . GLU A 1 119 ? 30.063 -1.272 8.950 1.00 36.81 119 GLU A N 1
ATOM 953 C CA . GLU A 1 119 ? 31.226 -1.600 9.786 1.00 36.81 119 GLU A CA 1
ATOM 954 C C . GLU A 1 119 ? 30.850 -1.562 11.279 1.00 36.81 119 GLU A C 1
ATOM 956 O O . GLU A 1 119 ? 31.307 -0.697 12.013 1.00 36.81 119 GLU A O 1
ATOM 961 N N . GLU A 1 120 ? 30.046 -2.499 11.781 1.00 38.22 120 GLU A N 1
ATOM 962 C CA . GLU A 1 120 ? 30.037 -2.785 13.224 1.00 38.22 120 GLU A CA 1
ATOM 963 C C . GLU A 1 120 ? 29.896 -4.289 13.472 1.00 38.22 120 GLU A C 1
ATOM 965 O O . GLU A 1 120 ? 28.815 -4.843 13.670 1.00 38.22 120 GLU A O 1
ATOM 970 N N . THR A 1 121 ? 31.040 -4.975 13.498 1.00 31.92 121 THR A N 1
ATOM 971 C CA . THR A 1 121 ? 31.143 -6.330 14.040 1.00 31.92 121 THR A CA 1
ATOM 972 C C . THR A 1 121 ? 30.891 -6.292 15.548 1.00 31.92 121 THR A C 1
ATOM 974 O O . THR A 1 121 ? 31.800 -6.005 16.331 1.00 31.92 121 THR A O 1
ATOM 977 N N . ILE A 1 122 ? 29.674 -6.613 15.983 1.00 37.12 122 ILE A N 1
ATOM 978 C CA . ILE A 1 122 ? 29.416 -6.949 17.385 1.00 37.12 122 ILE A CA 1
ATOM 979 C C . ILE A 1 122 ? 29.996 -8.349 17.627 1.00 37.12 122 ILE A C 1
ATOM 981 O O . ILE A 1 122 ? 29.412 -9.356 17.232 1.00 37.12 122 ILE A O 1
ATOM 985 N N . GLN A 1 123 ? 31.170 -8.420 18.261 1.00 33.03 123 GLN A N 1
ATOM 986 C CA . GLN A 1 123 ? 31.754 -9.686 18.707 1.00 33.03 123 GLN A CA 1
ATOM 987 C C . GLN A 1 123 ? 30.906 -10.274 19.841 1.00 33.03 123 GLN A C 1
ATOM 989 O O . GLN A 1 123 ? 30.999 -9.844 20.992 1.00 33.03 123 GLN A O 1
ATOM 994 N N . ILE A 1 124 ? 30.086 -11.275 19.524 1.00 37.22 124 ILE A N 1
ATOM 995 C CA . ILE A 1 124 ? 29.452 -12.133 20.525 1.00 37.22 124 ILE A CA 1
ATOM 996 C C . ILE A 1 124 ? 30.440 -13.259 20.835 1.00 37.22 124 ILE A C 1
ATOM 998 O O . ILE A 1 124 ? 30.604 -14.190 20.053 1.00 37.22 124 ILE A O 1
ATOM 1002 N N . THR A 1 125 ? 31.119 -13.184 21.978 1.00 37.19 125 THR A N 1
ATOM 1003 C CA . THR A 1 125 ? 31.917 -14.298 22.502 1.00 37.19 125 THR A CA 1
ATOM 1004 C C . THR A 1 125 ? 30.987 -15.399 23.014 1.00 37.19 125 THR A C 1
ATOM 1006 O O . THR A 1 125 ? 30.528 -15.362 24.154 1.00 37.19 125 THR A O 1
ATOM 1009 N N . SER A 1 126 ? 30.709 -16.397 22.174 1.00 37.75 126 SER A N 1
ATOM 1010 C CA . SER A 1 126 ? 30.074 -17.648 22.599 1.00 37.75 126 SER A CA 1
ATOM 1011 C C . SER A 1 126 ? 31.120 -18.756 22.676 1.00 37.75 126 SER A C 1
ATOM 1013 O O . SER A 1 126 ? 31.698 -19.157 21.674 1.00 37.75 126 SER A O 1
ATOM 1015 N N . ILE A 1 127 ? 31.366 -19.252 23.888 1.00 47.59 127 ILE A N 1
ATOM 1016 C CA . ILE A 1 127 ? 32.120 -20.484 24.130 1.00 47.59 127 ILE A CA 1
ATOM 1017 C C . ILE A 1 127 ? 31.138 -21.646 23.940 1.00 47.59 127 ILE A C 1
ATOM 1019 O O . ILE A 1 127 ? 30.290 -21.870 24.804 1.00 47.59 127 ILE A O 1
ATOM 1023 N N . GLY A 1 128 ? 31.251 -22.381 22.834 1.00 44.56 128 GLY A N 1
ATOM 1024 C CA . GLY A 1 128 ? 30.538 -23.647 22.632 1.00 44.56 128 GLY A CA 1
ATOM 1025 C C . GLY A 1 128 ? 30.335 -23.989 21.159 1.00 44.56 128 GLY A C 1
ATOM 1026 O O . GLY A 1 128 ? 29.647 -23.247 20.471 1.00 44.56 128 GLY A O 1
ATOM 1027 N N . ASP A 1 129 ? 30.955 -25.095 20.732 1.00 46.19 129 ASP A N 1
ATOM 1028 C CA . ASP A 1 129 ? 30.891 -25.780 19.428 1.00 46.19 129 ASP A CA 1
ATOM 1029 C C . ASP A 1 129 ? 30.068 -25.089 18.324 1.00 46.19 129 ASP A C 1
ATOM 1031 O O . ASP A 1 129 ? 28.849 -25.235 18.212 1.00 46.19 129 ASP A O 1
ATOM 1035 N N . GLU A 1 130 ? 30.794 -24.369 17.468 1.00 47.06 130 GLU A N 1
ATOM 1036 C CA . GLU A 1 130 ? 30.306 -23.702 16.266 1.00 47.06 130 GLU A CA 1
ATOM 1037 C C . GLU A 1 130 ? 29.980 -24.730 15.172 1.00 47.06 130 GLU A C 1
ATOM 1039 O O . GLU A 1 130 ? 30.786 -25.036 14.295 1.00 47.06 130 GLU A O 1
ATOM 1044 N N . THR A 1 131 ? 28.757 -25.252 15.168 1.00 47.59 131 THR A N 1
ATOM 1045 C CA . THR A 1 131 ? 28.091 -25.417 13.873 1.00 47.59 131 THR A CA 1
ATOM 1046 C C . THR A 1 131 ? 27.617 -24.032 13.465 1.00 47.59 131 THR A C 1
ATOM 1048 O O . THR A 1 131 ? 26.655 -23.537 14.057 1.00 47.59 131 THR A O 1
ATOM 1051 N N . GLU A 1 132 ? 28.308 -23.392 12.513 1.00 48.41 132 GLU A N 1
ATOM 1052 C CA . GLU A 1 132 ? 27.824 -22.156 11.890 1.00 48.41 132 GLU A CA 1
ATOM 1053 C C . GLU A 1 132 ? 26.349 -22.361 11.509 1.00 48.41 132 GLU A C 1
ATOM 1055 O O . GLU A 1 132 ? 26.040 -23.305 10.771 1.00 48.41 132 GLU A O 1
ATOM 1060 N N . PRO A 1 133 ? 25.410 -21.559 12.044 1.00 51.38 133 PRO A N 1
ATOM 1061 C CA . PRO A 1 133 ? 24.030 -21.646 11.610 1.00 51.38 133 PRO A CA 1
ATOM 1062 C C . PRO A 1 133 ? 24.019 -21.333 10.117 1.00 51.38 133 PRO A C 1
ATOM 1064 O O . PRO A 1 133 ? 24.464 -20.262 9.709 1.00 51.38 133 PRO A O 1
ATOM 1067 N N . GLU A 1 134 ? 23.540 -22.280 9.310 1.00 49.03 134 GLU A N 1
ATOM 1068 C CA . GLU A 1 134 ? 23.374 -22.108 7.870 1.00 49.03 134 GLU A CA 1
ATOM 1069 C C . GLU A 1 134 ? 22.577 -20.813 7.647 1.00 49.03 134 GLU A C 1
ATOM 1071 O O . GLU A 1 134 ? 21.384 -20.734 7.966 1.00 49.03 134 GLU A O 1
ATOM 1076 N N . LYS A 1 135 ? 23.268 -19.749 7.217 1.00 54.28 135 LYS A N 1
ATOM 1077 C CA . LYS A 1 135 ? 22.685 -18.414 7.075 1.0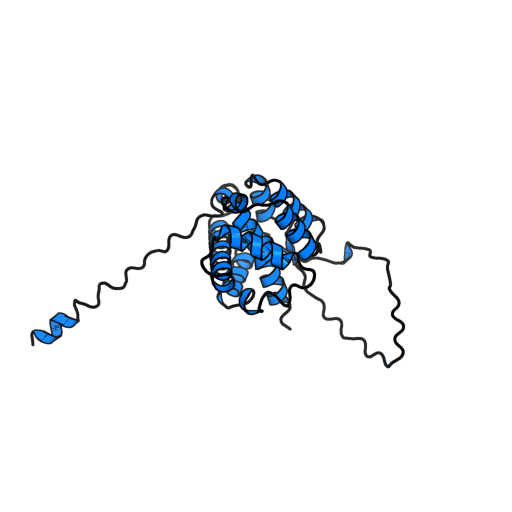0 54.28 135 LYS A CA 1
ATOM 1078 C C . LYS A 1 135 ? 21.666 -18.510 5.946 1.00 54.28 135 LYS A C 1
ATOM 1080 O O . LYS A 1 135 ? 22.026 -18.494 4.774 1.00 54.28 135 LYS A O 1
ATOM 1085 N N . LYS A 1 136 ? 20.383 -18.674 6.288 1.00 58.09 136 LYS A N 1
ATOM 1086 C CA . LYS A 1 136 ? 19.300 -18.585 5.305 1.00 58.09 136 LYS A CA 1
ATOM 1087 C C . LYS A 1 136 ? 19.344 -17.174 4.722 1.00 58.09 136 LYS A C 1
ATOM 1089 O O . LYS A 1 136 ? 18.979 -16.224 5.408 1.00 58.09 136 LYS A O 1
ATOM 1094 N N . GLU A 1 137 ? 19.802 -17.050 3.481 1.00 69.00 137 GLU A N 1
ATOM 1095 C CA . GLU A 1 137 ? 19.707 -15.805 2.722 1.00 69.00 137 GLU A CA 1
ATOM 1096 C C . GLU A 1 137 ? 18.230 -15.413 2.612 1.00 69.00 137 GLU A C 1
ATOM 1098 O O . GLU A 1 137 ? 17.422 -16.128 2.006 1.00 69.00 137 GLU A O 1
ATOM 1103 N N . LEU A 1 138 ? 17.873 -14.307 3.266 1.00 75.44 138 LEU A N 1
ATOM 1104 C CA . LEU A 1 138 ? 16.547 -13.718 3.171 1.00 75.44 138 LEU A CA 1
ATOM 1105 C C . LEU A 1 138 ? 16.462 -12.962 1.852 1.00 75.44 138 LEU A C 1
ATOM 1107 O O . LEU A 1 138 ? 17.251 -12.059 1.593 1.00 75.44 138 LEU A O 1
ATOM 1111 N N . LYS A 1 139 ? 15.477 -13.312 1.028 1.00 82.12 139 LYS A N 1
ATOM 1112 C CA . LYS A 1 139 ? 15.147 -12.518 -0.152 1.00 82.12 139 LYS A CA 1
ATOM 1113 C C . LYS A 1 139 ? 14.329 -11.322 0.295 1.00 82.12 139 LYS A C 1
ATOM 1115 O O . LYS A 1 139 ? 13.189 -11.492 0.737 1.00 82.12 139 LYS A O 1
ATOM 1120 N N . ILE A 1 140 ? 14.926 -10.143 0.210 1.00 83.19 140 ILE A N 1
ATOM 1121 C CA . ILE A 1 140 ? 14.276 -8.878 0.523 1.00 83.19 140 ILE A CA 1
ATOM 1122 C C . ILE A 1 140 ? 14.120 -8.125 -0.787 1.00 83.19 140 ILE A C 1
ATOM 1124 O O . ILE A 1 140 ? 15.096 -7.874 -1.482 1.00 83.19 140 ILE A O 1
ATOM 1128 N N . ASP A 1 141 ? 12.885 -7.753 -1.095 1.00 87.06 141 ASP A N 1
ATOM 1129 C CA . ASP A 1 141 ? 12.579 -6.864 -2.202 1.00 87.06 141 ASP A CA 1
ATOM 1130 C C . ASP A 1 141 ? 12.025 -5.561 -1.624 1.00 87.06 141 ASP A C 1
ATOM 1132 O O . ASP A 1 141 ? 11.244 -5.576 -0.668 1.00 87.06 141 ASP A O 1
ATOM 1136 N N . VAL A 1 142 ? 12.422 -4.432 -2.201 1.00 88.25 142 VAL A N 1
ATOM 1137 C CA . VAL A 1 142 ? 12.000 -3.087 -1.784 1.00 88.25 142 VAL A CA 1
ATOM 1138 C C . VAL A 1 142 ? 11.258 -2.391 -2.912 1.00 88.25 142 VAL A C 1
ATOM 1140 O O . VAL A 1 142 ? 11.374 -2.786 -4.073 1.00 88.25 142 VAL A O 1
ATOM 1143 N N . LEU A 1 143 ? 10.488 -1.349 -2.585 1.00 90.31 143 LEU A N 1
ATOM 1144 C CA . LEU A 1 143 ? 9.850 -0.512 -3.599 1.00 90.31 143 LEU A CA 1
ATOM 1145 C C . LEU A 1 143 ? 10.901 0.027 -4.574 1.00 90.31 143 LEU A C 1
ATOM 1147 O O . LEU A 1 143 ? 11.931 0.547 -4.164 1.00 90.31 143 LEU A O 1
ATOM 1151 N N . ASN A 1 144 ? 10.626 -0.061 -5.868 1.00 90.94 144 ASN A N 1
ATOM 1152 C CA . ASN A 1 144 ? 11.532 0.416 -6.898 1.00 90.94 144 ASN A CA 1
ATOM 1153 C C . ASN A 1 144 ? 11.472 1.950 -6.986 1.00 90.94 144 ASN A C 1
ATOM 1155 O O . ASN A 1 144 ? 10.461 2.488 -7.462 1.00 90.94 144 ASN A O 1
ATOM 1159 N N . PRO A 1 145 ? 12.548 2.677 -6.635 1.00 89.81 145 PRO A N 1
ATOM 1160 C CA . PRO A 1 145 ? 12.568 4.137 -6.729 1.00 89.81 145 PRO A CA 1
ATOM 1161 C C . PRO A 1 145 ? 12.402 4.618 -8.178 1.00 89.81 145 PRO A C 1
ATOM 1163 O O . PRO A 1 145 ? 11.908 5.714 -8.447 1.00 89.81 145 PRO A O 1
ATOM 1166 N N . ASN A 1 146 ? 12.768 3.769 -9.142 1.00 89.81 146 ASN A N 1
ATOM 1167 C CA . ASN A 1 146 ? 12.682 4.048 -10.566 1.00 89.81 146 ASN A CA 1
ATOM 1168 C C . ASN A 1 146 ? 11.440 3.459 -11.246 1.00 89.81 146 ASN A C 1
ATOM 1170 O O . ASN A 1 146 ? 11.232 3.744 -12.431 1.00 89.81 146 ASN A O 1
ATOM 1174 N N . GLY A 1 147 ? 10.615 2.702 -10.519 1.00 89.62 147 GLY A N 1
ATOM 1175 C CA . GLY A 1 147 ? 9.426 2.035 -11.040 1.00 89.62 147 GLY A CA 1
ATOM 1176 C C . GLY A 1 147 ? 8.333 3.022 -11.444 1.00 89.62 147 GLY A C 1
ATOM 1177 O O . GLY A 1 147 ? 8.133 4.060 -10.803 1.00 89.62 147 GLY A O 1
ATOM 1178 N N . ASN A 1 148 ? 7.590 2.701 -12.507 1.00 91.81 148 ASN A N 1
ATOM 1179 C CA . ASN A 1 148 ? 6.499 3.566 -12.967 1.00 91.81 148 ASN A CA 1
ATOM 1180 C C . ASN A 1 148 ? 5.389 3.669 -11.924 1.00 91.81 148 ASN A C 1
ATOM 1182 O O . ASN A 1 148 ? 4.780 4.730 -11.813 1.00 91.81 148 ASN A O 1
ATOM 1186 N N . TYR A 1 149 ? 5.153 2.609 -11.143 1.00 93.12 149 TYR A N 1
ATOM 1187 C CA . TYR A 1 149 ? 4.191 2.637 -10.046 1.00 93.12 149 TYR A CA 1
ATOM 1188 C C . TYR A 1 149 ? 4.472 3.787 -9.075 1.00 93.12 149 TYR A C 1
ATOM 1190 O O . TYR A 1 149 ? 3.614 4.651 -8.896 1.00 93.12 149 TYR A O 1
ATOM 1198 N N . LEU A 1 150 ? 5.676 3.837 -8.493 1.00 93.75 150 LEU A N 1
ATOM 1199 C CA . LEU A 1 150 ? 6.007 4.841 -7.484 1.00 93.75 150 LEU A CA 1
ATOM 1200 C C . LEU A 1 150 ? 6.028 6.248 -8.086 1.00 93.75 150 LEU A C 1
ATOM 1202 O O . LEU A 1 150 ? 5.435 7.165 -7.521 1.00 93.75 150 LEU A O 1
ATOM 1206 N N . LYS A 1 151 ? 6.638 6.411 -9.268 1.00 93.75 151 LYS A N 1
ATOM 1207 C CA . LYS A 1 151 ? 6.667 7.696 -9.986 1.00 93.75 151 LYS A CA 1
ATOM 1208 C C . LYS A 1 151 ? 5.261 8.219 -10.275 1.00 93.75 151 LYS A C 1
ATOM 1210 O O . LYS A 1 151 ? 4.993 9.402 -10.077 1.00 93.75 151 LYS A O 1
ATOM 1215 N N . CYS A 1 152 ? 4.366 7.346 -10.735 1.00 94.94 152 CYS A N 1
ATOM 1216 C CA . CYS A 1 152 ? 2.984 7.699 -11.040 1.00 94.94 152 CYS A CA 1
ATOM 1217 C C . CYS A 1 152 ? 2.204 8.023 -9.760 1.00 94.94 152 CYS A C 1
ATOM 1219 O O . CYS A 1 152 ? 1.532 9.048 -9.693 1.00 94.94 152 CYS A O 1
ATOM 1221 N N . LEU A 1 153 ? 2.352 7.208 -8.713 1.00 95.38 153 LEU A N 1
ATOM 1222 C CA . LEU A 1 153 ? 1.693 7.428 -7.430 1.00 95.38 153 LEU A CA 1
ATOM 1223 C C . LEU A 1 153 ? 2.106 8.758 -6.791 1.00 95.38 153 LEU A C 1
ATOM 1225 O O . LEU A 1 153 ? 1.235 9.539 -6.427 1.00 95.38 153 LEU A O 1
ATOM 1229 N N . VAL A 1 154 ? 3.407 9.045 -6.696 1.00 95.56 154 VAL A N 1
ATOM 1230 C CA . VAL A 1 154 ? 3.925 10.294 -6.106 1.00 95.56 154 VAL A CA 1
ATOM 1231 C C . VAL A 1 154 ? 3.467 11.522 -6.892 1.00 95.56 154 VAL A C 1
ATOM 1233 O O . VAL A 1 154 ? 3.184 12.561 -6.300 1.00 95.56 154 VAL A O 1
ATOM 1236 N N . LYS A 1 155 ? 3.373 11.410 -8.220 1.00 95.94 155 LYS A N 1
ATOM 1237 C CA . LYS A 1 155 ? 2.920 12.503 -9.082 1.00 95.94 155 LYS A CA 1
ATOM 1238 C C . LYS A 1 155 ? 1.431 12.813 -8.906 1.00 95.94 155 LYS A C 1
ATOM 1240 O O . LYS A 1 155 ? 1.060 13.983 -8.889 1.00 95.94 155 LYS A O 1
ATOM 1245 N N . GLU A 1 156 ? 0.591 11.786 -8.814 1.00 96.75 156 GLU A N 1
ATOM 1246 C CA . GLU A 1 156 ? -0.871 11.939 -8.819 1.00 96.75 156 GLU A CA 1
ATOM 1247 C C . GLU A 1 156 ? -1.487 12.005 -7.409 1.00 96.75 156 GLU A C 1
ATOM 1249 O O . GLU A 1 156 ? -2.650 12.390 -7.253 1.00 96.75 156 GLU A O 1
ATOM 1254 N N . ASN A 1 157 ? -0.737 11.625 -6.369 1.00 95.81 157 ASN A N 1
ATOM 1255 C CA . ASN A 1 157 ? -1.190 11.686 -4.985 1.00 95.81 157 ASN A CA 1
ATOM 1256 C C . ASN A 1 157 ? -0.885 13.047 -4.346 1.00 95.81 157 ASN A C 1
ATOM 1258 O O . ASN A 1 157 ? 0.260 13.485 -4.284 1.00 95.81 157 ASN A O 1
ATOM 1262 N N . GLU A 1 158 ? -1.912 13.692 -3.803 1.00 94.44 158 GLU A N 1
ATOM 1263 C CA . GLU A 1 158 ? -1.818 15.031 -3.208 1.00 94.44 158 GLU A CA 1
ATOM 1264 C C . GLU A 1 158 ? -1.280 15.005 -1.761 1.00 94.44 158 GLU A C 1
ATOM 1266 O O . GLU A 1 158 ? -0.855 16.030 -1.223 1.00 94.44 158 GLU A O 1
ATOM 1271 N N . THR A 1 159 ? -1.258 13.836 -1.112 1.00 96.62 159 THR A N 1
ATOM 1272 C CA . THR A 1 159 ? -0.824 13.698 0.285 1.00 96.62 159 THR A CA 1
ATOM 1273 C C . THR A 1 159 ? 0.700 13.639 0.389 1.00 96.62 159 THR A C 1
ATOM 1275 O O . THR A 1 159 ? 1.312 12.571 0.371 1.00 96.62 159 THR A O 1
ATOM 1278 N N . LYS A 1 160 ? 1.321 14.812 0.564 1.00 95.38 160 LYS A N 1
ATOM 1279 C CA . LYS A 1 160 ? 2.784 14.981 0.619 1.00 95.38 160 LYS A CA 1
ATOM 1280 C C . LYS A 1 160 ? 3.490 14.008 1.569 1.00 95.38 160 LYS A C 1
ATOM 1282 O O . LYS A 1 160 ? 4.479 13.404 1.177 1.00 95.38 160 LYS A O 1
ATOM 1287 N N . ILE A 1 161 ? 2.992 13.834 2.796 1.00 94.62 161 ILE A N 1
ATOM 1288 C CA . ILE A 1 161 ? 3.649 12.957 3.778 1.00 94.62 161 ILE A CA 1
ATOM 1289 C C . ILE A 1 161 ? 3.670 11.487 3.334 1.00 94.62 161 ILE A C 1
ATOM 1291 O O . ILE A 1 161 ? 4.659 10.799 3.564 1.00 94.62 161 ILE A O 1
ATOM 1295 N N . MET A 1 162 ? 2.621 11.022 2.647 1.00 95.38 162 MET A N 1
ATOM 1296 C CA . MET A 1 162 ? 2.582 9.676 2.074 1.00 95.38 162 MET A CA 1
ATOM 1297 C C . MET A 1 162 ? 3.673 9.527 1.011 1.00 95.38 162 MET A C 1
ATOM 1299 O O . MET A 1 162 ? 4.455 8.580 1.045 1.00 95.38 162 MET A O 1
ATOM 1303 N N . ASN A 1 163 ? 3.767 10.503 0.108 1.00 95.62 163 ASN A N 1
ATOM 1304 C CA . ASN A 1 163 ? 4.750 10.495 -0.971 1.00 95.62 163 ASN A CA 1
ATOM 1305 C C . ASN A 1 163 ? 6.186 10.543 -0.435 1.00 95.62 163 ASN A C 1
ATOM 1307 O O . ASN A 1 163 ? 7.033 9.781 -0.900 1.00 95.62 163 ASN A O 1
ATOM 1311 N N . ASP A 1 164 ? 6.450 11.390 0.564 1.00 94.75 164 ASP A N 1
ATOM 1312 C CA . ASP A 1 164 ? 7.766 11.518 1.194 1.00 94.75 164 ASP A CA 1
ATOM 1313 C C . ASP A 1 164 ? 8.197 10.193 1.850 1.00 94.75 164 ASP A C 1
ATOM 1315 O O . ASP A 1 164 ? 9.348 9.778 1.710 1.00 94.75 164 ASP A O 1
ATOM 1319 N N . VAL A 1 165 ? 7.280 9.504 2.543 1.00 93.75 165 VAL A N 1
ATOM 1320 C CA . VAL A 1 165 ? 7.571 8.210 3.180 1.00 93.75 165 VAL A CA 1
ATOM 1321 C C . VAL A 1 165 ? 7.843 7.125 2.142 1.00 93.75 165 VAL A C 1
ATOM 1323 O O . VAL A 1 165 ? 8.867 6.456 2.247 1.00 93.75 165 VAL A O 1
ATOM 1326 N N . LEU A 1 166 ? 6.986 6.965 1.128 1.00 92.31 166 LEU A N 1
ATOM 1327 C CA . LEU A 1 166 ? 7.182 5.940 0.092 1.00 92.31 166 LEU A CA 1
ATOM 1328 C C . LEU A 1 166 ? 8.465 6.168 -0.714 1.00 92.31 166 LEU A C 1
ATOM 1330 O O . LEU A 1 166 ? 9.169 5.213 -1.029 1.00 92.31 166 LEU A O 1
ATOM 1334 N N . THR A 1 167 ? 8.788 7.427 -1.016 1.00 93.00 167 THR A N 1
ATOM 1335 C CA . THR A 1 167 ? 10.026 7.777 -1.726 1.00 93.00 167 THR A CA 1
ATOM 1336 C C . THR A 1 167 ? 11.243 7.383 -0.895 1.00 93.00 167 THR A C 1
ATOM 1338 O O . THR A 1 167 ? 12.113 6.678 -1.391 1.00 93.00 167 THR A O 1
ATOM 1341 N N . ARG A 1 168 ? 11.264 7.715 0.403 1.00 90.31 168 ARG A N 1
ATOM 1342 C CA . ARG A 1 168 ? 12.359 7.312 1.303 1.00 90.31 168 ARG A CA 1
ATOM 1343 C C . ARG A 1 168 ? 12.463 5.801 1.482 1.00 90.31 168 ARG A C 1
ATOM 1345 O O . ARG A 1 168 ? 13.571 5.283 1.564 1.00 90.31 168 ARG A O 1
ATOM 1352 N N . MET A 1 169 ? 11.328 5.104 1.555 1.00 88.50 169 MET A N 1
ATOM 1353 C CA . MET A 1 169 ? 11.285 3.638 1.593 1.00 88.50 169 MET A CA 1
ATOM 1354 C C . MET A 1 169 ? 11.961 3.021 0.372 1.00 88.50 169 MET A C 1
ATOM 1356 O O . MET A 1 169 ? 12.715 2.065 0.524 1.00 88.50 169 MET A O 1
ATOM 1360 N N . ALA A 1 170 ? 11.712 3.584 -0.808 1.00 88.62 170 ALA A N 1
ATOM 1361 C CA . ALA A 1 170 ? 12.290 3.116 -2.059 1.00 88.62 170 ALA A CA 1
ATOM 1362 C C . ALA A 1 170 ? 13.768 3.506 -2.235 1.00 88.62 170 ALA A C 1
ATOM 1364 O O . ALA A 1 170 ? 14.534 2.743 -2.810 1.00 88.62 170 ALA A O 1
ATOM 1365 N N . GLU A 1 171 ? 14.174 4.688 -1.764 1.00 86.56 171 GLU A N 1
ATOM 1366 C CA . GLU A 1 171 ? 15.545 5.198 -1.916 1.00 86.56 171 GLU A CA 1
ATOM 1367 C C . GLU A 1 171 ? 16.544 4.543 -0.967 1.00 86.56 171 GLU A C 1
ATOM 1369 O O . GLU A 1 171 ? 17.653 4.223 -1.376 1.00 86.56 171 GLU A O 1
ATOM 1374 N N . ILE A 1 172 ? 16.180 4.401 0.309 1.00 82.81 172 ILE A N 1
ATOM 1375 C CA . ILE A 1 172 ? 17.116 3.914 1.329 1.00 82.81 172 ILE A CA 1
ATOM 1376 C C . ILE A 1 172 ? 17.195 2.387 1.275 1.00 82.81 172 ILE A C 1
ATOM 1378 O O . ILE A 1 172 ? 18.262 1.826 1.499 1.00 82.81 172 ILE A O 1
ATOM 1382 N N . GLY A 1 173 ? 16.073 1.720 0.973 1.00 70.00 173 GLY A N 1
ATOM 1383 C CA . GLY A 1 173 ? 15.935 0.277 1.151 1.00 70.00 173 GLY A CA 1
ATOM 1384 C C . GLY A 1 173 ? 16.133 -0.138 2.619 1.00 70.00 173 GLY A C 1
ATOM 1385 O O . GLY A 1 173 ? 16.739 0.563 3.422 1.00 70.00 173 GLY A O 1
ATOM 1386 N N . GLY A 1 174 ? 15.522 -1.235 3.062 1.00 65.69 174 GLY A N 1
ATOM 1387 C CA . GLY A 1 174 ? 15.735 -1.714 4.439 1.00 65.69 174 GLY A CA 1
ATOM 1388 C C . GLY A 1 174 ? 15.259 -0.785 5.578 1.00 65.69 174 GLY A C 1
ATOM 1389 O O . GLY A 1 174 ? 15.543 -1.065 6.744 1.00 65.69 174 GLY A O 1
ATOM 1390 N N . LEU A 1 175 ? 14.502 0.291 5.304 1.00 71.56 175 LEU A N 1
ATOM 1391 C CA . LEU A 1 175 ? 13.813 1.038 6.364 1.00 71.56 175 LEU A CA 1
ATOM 1392 C C . LEU A 1 175 ? 12.821 0.113 7.069 1.00 71.56 175 LEU A C 1
ATOM 1394 O O . LEU A 1 175 ? 11.966 -0.499 6.427 1.00 71.56 175 LEU A O 1
ATOM 1398 N N . SER A 1 176 ? 12.907 0.037 8.400 1.00 76.81 176 SER A N 1
ATOM 1399 C CA . SER A 1 176 ? 12.044 -0.882 9.135 1.00 76.81 176 SER A CA 1
ATOM 1400 C C . SER A 1 176 ? 10.566 -0.489 8.966 1.00 76.81 176 SER A C 1
ATOM 1402 O O . SER A 1 176 ? 10.222 0.694 9.109 1.00 76.81 176 SER A O 1
ATOM 1404 N N . PRO A 1 177 ? 9.664 -1.460 8.711 1.00 79.50 177 PRO A N 1
ATOM 1405 C CA . PRO A 1 177 ? 8.231 -1.200 8.594 1.00 79.50 177 PRO A CA 1
ATOM 1406 C C . PRO A 1 177 ? 7.658 -0.431 9.788 1.00 79.50 177 PRO A C 1
ATOM 1408 O O . PRO A 1 177 ? 6.754 0.386 9.618 1.00 79.50 177 PRO A O 1
ATOM 1411 N N . SER A 1 178 ? 8.206 -0.637 10.990 1.00 84.88 178 SER A N 1
ATOM 1412 C CA . SER A 1 178 ? 7.797 0.074 12.204 1.00 84.88 178 SER A CA 1
ATOM 1413 C C . SER A 1 178 ? 8.097 1.572 12.151 1.00 84.88 178 SER A C 1
ATOM 1415 O O . SER A 1 178 ? 7.260 2.380 12.559 1.00 84.88 178 SER A O 1
ATOM 1417 N N . LEU A 1 179 ? 9.252 1.975 11.610 1.00 85.44 179 LEU A N 1
ATOM 1418 C CA . LEU A 1 179 ? 9.602 3.392 11.476 1.00 85.44 179 LEU A CA 1
ATOM 1419 C C . LEU A 1 179 ? 8.707 4.092 10.453 1.00 85.44 179 LEU A C 1
ATOM 1421 O O . LEU A 1 179 ? 8.177 5.172 10.723 1.00 85.44 179 LEU A O 1
ATOM 1425 N N . THR A 1 180 ? 8.512 3.479 9.287 1.00 89.00 180 THR A N 1
ATOM 1426 C CA . THR A 1 180 ? 7.773 4.098 8.177 1.00 89.00 180 THR A CA 1
ATOM 1427 C C . THR A 1 180 ? 6.277 4.158 8.466 1.00 89.00 180 THR A C 1
ATOM 1429 O O . THR A 1 180 ? 5.651 5.202 8.277 1.00 89.00 180 THR A O 1
ATOM 1432 N N . SER A 1 181 ? 5.702 3.097 9.035 1.00 89.00 181 SER A N 1
ATOM 1433 C CA . SER A 1 181 ? 4.303 3.102 9.478 1.00 89.00 181 SER A CA 1
ATOM 1434 C C . SER A 1 181 ? 4.075 4.021 10.680 1.00 89.00 181 SER A C 1
ATOM 1436 O O . SER A 1 181 ? 3.046 4.692 10.735 1.00 89.00 181 SER A O 1
ATOM 1438 N N . GLY A 1 182 ? 5.044 4.140 11.596 1.00 89.62 182 GLY A N 1
ATOM 1439 C CA . GLY A 1 182 ? 5.008 5.110 12.692 1.00 89.62 182 GLY A CA 1
ATOM 1440 C C . GLY A 1 182 ? 4.989 6.555 12.196 1.00 89.62 182 GLY A C 1
ATOM 1441 O O . GLY A 1 182 ? 4.198 7.366 12.683 1.00 89.62 182 GLY A O 1
ATOM 1442 N N . ALA A 1 183 ? 5.797 6.872 11.179 1.00 91.06 183 ALA A N 1
ATOM 1443 C CA . ALA A 1 183 ? 5.783 8.183 10.536 1.00 91.06 183 ALA A CA 1
ATOM 1444 C C . ALA A 1 183 ? 4.414 8.495 9.913 1.00 91.06 183 ALA A C 1
ATOM 1446 O O . ALA A 1 183 ? 3.879 9.579 10.145 1.00 91.06 183 ALA A O 1
ATOM 1447 N N . LEU A 1 184 ? 3.811 7.548 9.187 1.00 94.38 184 LEU A N 1
ATOM 1448 C CA . LEU A 1 184 ? 2.476 7.737 8.613 1.00 94.38 184 LEU A CA 1
ATOM 1449 C C . LEU A 1 184 ? 1.396 7.861 9.690 1.00 94.38 184 LEU A C 1
ATOM 1451 O O . LEU A 1 184 ? 0.625 8.814 9.665 1.00 94.38 184 LEU A O 1
ATOM 1455 N N . LYS A 1 185 ? 1.366 6.957 10.672 1.00 93.00 185 LYS A N 1
ATOM 1456 C CA . LYS A 1 185 ? 0.387 6.960 11.770 1.00 93.00 185 LYS A CA 1
ATOM 1457 C C . LYS A 1 185 ? 0.362 8.294 12.524 1.00 93.00 185 LYS A C 1
ATOM 1459 O O . LYS A 1 185 ? -0.705 8.758 12.903 1.00 93.00 185 LYS A O 1
ATOM 1464 N N . ASN A 1 186 ? 1.522 8.909 12.749 1.00 92.88 186 ASN A N 1
ATOM 1465 C CA . ASN A 1 186 ? 1.615 10.157 13.510 1.00 92.88 186 ASN A CA 1
ATOM 1466 C C . ASN A 1 186 ? 1.212 11.406 12.712 1.00 92.88 186 ASN A C 1
ATOM 1468 O O . ASN A 1 186 ? 1.015 12.459 13.313 1.00 92.88 186 ASN A O 1
ATOM 1472 N N . ASN A 1 187 ? 1.127 11.313 11.383 1.00 95.25 187 ASN A N 1
ATOM 1473 C CA . ASN A 1 187 ? 0.909 12.469 10.509 1.00 95.25 187 ASN A CA 1
ATOM 1474 C C . ASN A 1 187 ? -0.343 12.356 9.630 1.00 95.25 187 ASN A C 1
ATOM 1476 O O . ASN A 1 187 ? -0.762 13.361 9.062 1.00 95.25 187 ASN A O 1
ATOM 1480 N N . LEU A 1 188 ? -0.922 11.162 9.501 1.00 96.00 188 LEU A N 1
ATOM 1481 C CA . LEU A 1 188 ? -2.166 10.924 8.780 1.00 96.00 188 LEU A CA 1
ATOM 1482 C C . LEU A 1 188 ? -3.354 10.845 9.735 1.00 96.00 188 LEU A C 1
ATOM 1484 O O . LEU A 1 188 ? -3.253 10.430 10.889 1.00 96.00 188 LEU A O 1
ATOM 1488 N N . THR A 1 189 ? -4.509 11.193 9.195 1.00 96.25 189 THR A N 1
ATOM 1489 C CA . THR A 1 189 ? -5.816 11.166 9.842 1.00 96.25 189 THR A CA 1
ATOM 1490 C C . THR A 1 189 ? -6.785 10.291 9.049 1.00 96.25 189 THR A C 1
ATOM 1492 O O . THR A 1 189 ? -6.491 9.843 7.942 1.00 96.25 189 THR A O 1
ATOM 1495 N N . GLU A 1 190 ? -7.976 10.039 9.597 1.00 94.75 190 GLU A N 1
ATOM 1496 C CA . GLU A 1 190 ? -8.997 9.238 8.908 1.00 94.75 190 GLU A CA 1
ATOM 1497 C C . GLU A 1 190 ? -9.430 9.874 7.580 1.00 94.75 190 GLU A C 1
ATOM 1499 O O . GLU A 1 190 ? -9.696 9.159 6.613 1.00 94.75 190 GLU A O 1
ATOM 1504 N N . SER A 1 191 ? -9.460 11.210 7.505 1.00 95.88 191 SER A N 1
ATOM 1505 C CA . SER A 1 191 ? -9.823 11.933 6.283 1.00 95.88 191 SER A CA 1
ATOM 1506 C C . SER A 1 191 ? -8.794 11.767 5.170 1.00 95.88 191 SER A C 1
ATOM 1508 O O . SER A 1 191 ? -9.160 11.769 3.999 1.00 95.88 191 SER A O 1
ATOM 1510 N N . ASP A 1 192 ? -7.516 11.546 5.497 1.00 96.94 192 ASP A N 1
ATOM 1511 C CA . ASP A 1 192 ? -6.502 11.276 4.472 1.00 96.94 192 ASP A CA 1
ATOM 1512 C C . ASP A 1 192 ? -6.810 9.978 3.715 1.00 96.94 192 ASP A C 1
ATOM 1514 O O . ASP A 1 192 ? -6.491 9.851 2.534 1.00 96.94 192 ASP A O 1
ATOM 1518 N N . PHE A 1 193 ? -7.495 9.027 4.350 1.00 96.81 193 PHE A N 1
ATOM 1519 C CA . PHE A 1 193 ? -7.942 7.798 3.703 1.00 96.81 193 PHE A CA 1
ATOM 1520 C C . PHE A 1 193 ? -9.252 7.954 2.928 1.00 96.81 193 PHE A C 1
ATOM 1522 O O . PHE A 1 193 ? -9.712 6.985 2.342 1.00 96.81 193 PHE A O 1
ATOM 1529 N N . GLU A 1 194 ? -9.852 9.140 2.819 1.00 95.06 194 GLU A N 1
ATOM 1530 C CA . GLU A 1 194 ? -10.869 9.380 1.780 1.00 95.06 194 GLU A CA 1
ATOM 1531 C C . GLU A 1 194 ? -10.241 9.379 0.376 1.00 95.06 194 GLU A C 1
ATOM 1533 O O . GLU A 1 194 ? -10.899 9.047 -0.612 1.00 95.06 194 GLU A O 1
ATOM 1538 N N . ASN A 1 195 ? -8.938 9.667 0.288 1.00 95.88 195 ASN A N 1
ATOM 1539 C CA . ASN A 1 195 ? -8.165 9.568 -0.940 1.00 95.88 195 ASN A CA 1
ATOM 1540 C C . ASN A 1 195 ? -7.821 8.101 -1.263 1.00 95.88 195 ASN A C 1
ATOM 1542 O O . ASN A 1 195 ? -7.048 7.445 -0.560 1.00 95.88 195 ASN A O 1
ATOM 1546 N N . GLY A 1 196 ? -8.347 7.604 -2.387 1.00 97.19 196 GLY A N 1
ATOM 1547 C CA . GLY A 1 196 ? -8.080 6.252 -2.881 1.00 97.19 196 GLY A CA 1
ATOM 1548 C C . GLY A 1 196 ? -6.594 5.952 -3.102 1.00 97.19 196 GLY A C 1
ATOM 1549 O O . GLY A 1 196 ? -6.164 4.832 -2.840 1.00 97.19 196 GLY A O 1
ATOM 1550 N N . LEU A 1 197 ? -5.779 6.940 -3.480 1.00 97.94 197 LEU A N 1
ATOM 1551 C CA . LEU A 1 197 ? -4.342 6.735 -3.682 1.00 97.94 197 LEU A CA 1
ATOM 1552 C C . LEU A 1 197 ? -3.587 6.498 -2.372 1.00 97.94 197 LEU A C 1
ATOM 1554 O O . LEU A 1 197 ? -2.648 5.707 -2.361 1.00 97.94 197 LEU A O 1
ATOM 1558 N N . ASN A 1 198 ? -4.028 7.080 -1.252 1.00 98.19 198 ASN A N 1
ATOM 1559 C CA . ASN A 1 198 ? -3.458 6.752 0.060 1.00 98.19 198 ASN A CA 1
ATOM 1560 C C . ASN A 1 198 ? -3.787 5.314 0.468 1.00 98.19 198 ASN A C 1
ATOM 1562 O O . ASN A 1 198 ? -2.953 4.624 1.053 1.00 98.19 198 ASN A O 1
ATOM 1566 N N . LYS A 1 199 ? -4.980 4.827 0.112 1.00 98.19 199 LYS A N 1
ATOM 1567 C CA . LYS A 1 199 ? -5.353 3.425 0.327 1.00 98.19 199 LYS A CA 1
ATOM 1568 C C . LYS A 1 199 ? -4.512 2.472 -0.514 1.00 98.19 199 LYS A C 1
ATOM 1570 O O . LYS A 1 199 ? -4.053 1.461 0.014 1.00 98.19 199 LYS A O 1
ATOM 1575 N N . VAL A 1 200 ? -4.282 2.811 -1.785 1.00 97.88 200 VAL A N 1
ATOM 1576 C CA . VAL A 1 200 ? -3.396 2.061 -2.693 1.00 97.88 200 VAL A CA 1
ATOM 1577 C C . VAL A 1 200 ? -1.973 2.038 -2.141 1.00 97.88 200 VAL A C 1
ATOM 1579 O O . VAL A 1 200 ? -1.380 0.968 -2.044 1.00 97.88 200 VAL A O 1
ATOM 1582 N N . ALA A 1 201 ? -1.454 3.188 -1.702 1.00 97.00 201 ALA A N 1
ATOM 1583 C CA . ALA A 1 201 ? -0.123 3.304 -1.115 1.00 97.00 201 ALA A CA 1
ATOM 1584 C C . ALA A 1 201 ? 0.080 2.351 0.071 1.00 97.00 201 ALA A C 1
ATOM 1586 O O . ALA A 1 201 ? 1.063 1.615 0.100 1.00 97.00 201 ALA A O 1
ATOM 1587 N N . VAL A 1 202 ? -0.869 2.318 1.016 1.00 97.75 202 VAL A N 1
ATOM 1588 C CA . VAL A 1 202 ? -0.791 1.415 2.176 1.00 97.75 202 VAL A CA 1
ATOM 1589 C C . VAL A 1 202 ? -0.987 -0.046 1.772 1.00 97.75 202 VAL A C 1
ATOM 1591 O O . VAL A 1 202 ? -0.282 -0.923 2.268 1.00 97.75 202 VAL A O 1
ATOM 1594 N N . ALA A 1 203 ? -1.918 -0.332 0.859 1.00 97.50 203 ALA A N 1
ATOM 1595 C CA . ALA A 1 203 ? -2.141 -1.696 0.394 1.00 97.50 203 ALA A CA 1
ATOM 1596 C C . ALA A 1 203 ? -0.877 -2.276 -0.255 1.00 97.50 203 ALA A C 1
ATOM 1598 O O . ALA A 1 203 ? -0.475 -3.385 0.078 1.00 97.50 203 ALA A O 1
ATOM 1599 N N . ILE A 1 204 ? -0.232 -1.533 -1.152 1.00 95.50 204 ILE A N 1
ATOM 1600 C CA . ILE A 1 204 ? 0.936 -2.026 -1.880 1.00 95.50 204 ILE A CA 1
ATOM 1601 C C . ILE A 1 204 ? 2.190 -1.951 -1.011 1.00 95.50 204 ILE A C 1
ATOM 1603 O O . ILE A 1 204 ? 2.728 -2.997 -0.670 1.00 95.50 204 ILE A O 1
ATOM 1607 N N . GLY A 1 205 ? 2.586 -0.748 -0.585 1.00 92.25 205 GLY A N 1
ATOM 1608 C CA . GLY A 1 205 ? 3.874 -0.495 0.072 1.00 92.25 205 GLY A CA 1
ATOM 1609 C C . GLY A 1 205 ? 3.961 -0.921 1.537 1.00 92.25 205 GLY A C 1
ATOM 1610 O O . GLY A 1 205 ? 4.972 -0.680 2.180 1.00 92.25 205 GLY A O 1
ATOM 1611 N N . PHE A 1 206 ? 2.900 -1.497 2.105 1.00 93.56 206 PHE A N 1
ATOM 1612 C CA . PHE A 1 206 ? 2.942 -2.039 3.465 1.00 93.56 206 PHE A CA 1
ATOM 1613 C C . PHE A 1 206 ? 2.347 -3.437 3.512 1.00 93.56 206 PHE A C 1
ATOM 1615 O O . PHE A 1 206 ? 3.015 -4.373 3.939 1.00 93.56 206 PHE A O 1
ATOM 1622 N N . TYR A 1 207 ? 1.099 -3.615 3.070 1.00 95.62 207 TYR A N 1
ATOM 1623 C CA . TYR A 1 207 ? 0.475 -4.934 3.137 1.00 95.62 207 TYR A CA 1
ATOM 1624 C C . TYR A 1 207 ? 1.107 -5.919 2.141 1.00 95.62 207 TYR A C 1
ATOM 1626 O O . TYR A 1 207 ? 1.610 -6.956 2.575 1.00 95.62 207 TYR A O 1
ATOM 1634 N N . TYR A 1 208 ? 1.132 -5.617 0.837 1.00 94.94 208 TYR A N 1
ATOM 1635 C CA . TYR A 1 208 ? 1.690 -6.535 -0.166 1.00 94.94 208 TYR A CA 1
ATOM 1636 C C . TYR A 1 208 ? 3.215 -6.652 -0.113 1.00 94.94 208 TYR A C 1
ATOM 1638 O O . TYR A 1 208 ? 3.706 -7.737 -0.417 1.00 94.94 208 TYR A O 1
ATOM 1646 N N . ASP A 1 209 ? 3.938 -5.639 0.368 1.00 90.56 209 ASP A N 1
ATOM 1647 C CA . ASP A 1 209 ? 5.358 -5.768 0.736 1.00 90.56 209 ASP A CA 1
ATOM 1648 C C . ASP A 1 209 ? 5.570 -6.926 1.729 1.00 90.56 209 ASP A C 1
ATOM 1650 O O . ASP A 1 209 ? 6.412 -7.800 1.516 1.00 90.56 209 ASP A O 1
ATOM 1654 N N . ILE A 1 210 ? 4.740 -7.014 2.776 1.00 91.69 210 ILE A N 1
ATOM 1655 C CA . ILE A 1 210 ? 4.807 -8.110 3.758 1.00 91.69 210 ILE A CA 1
ATOM 1656 C C . ILE A 1 210 ? 4.323 -9.430 3.156 1.00 91.69 210 ILE A C 1
ATOM 1658 O O . ILE A 1 210 ? 4.932 -10.471 3.410 1.00 91.69 210 ILE A O 1
ATOM 1662 N N . VAL A 1 211 ? 3.244 -9.424 2.359 1.00 93.94 211 VAL A N 1
ATOM 1663 C CA . VAL A 1 211 ? 2.782 -10.641 1.663 1.00 93.94 211 VAL A CA 1
ATOM 1664 C C . VAL A 1 211 ? 3.917 -11.219 0.825 1.00 93.94 211 VAL A C 1
ATOM 1666 O O . VAL A 1 211 ? 4.166 -12.422 0.905 1.00 93.94 211 VAL A O 1
ATOM 1669 N N . LYS A 1 212 ? 4.620 -10.372 0.070 1.00 91.75 212 LYS A N 1
ATOM 1670 C CA . LYS A 1 212 ? 5.753 -10.747 -0.772 1.00 91.75 212 LYS A CA 1
ATOM 1671 C C . LYS A 1 212 ? 6.918 -11.277 0.056 1.00 91.75 212 LYS A C 1
ATOM 1673 O O . LYS A 1 212 ? 7.354 -12.399 -0.188 1.00 91.75 212 LYS A O 1
ATOM 1678 N N . LEU A 1 213 ? 7.333 -10.547 1.094 1.00 89.19 213 LEU A N 1
ATOM 1679 C CA . LEU A 1 213 ? 8.401 -10.970 2.003 1.00 89.19 213 LEU A CA 1
ATOM 1680 C C . LEU A 1 213 ? 8.119 -12.354 2.600 1.00 89.19 213 LEU A C 1
ATOM 1682 O O . LEU A 1 213 ? 8.980 -13.233 2.572 1.00 89.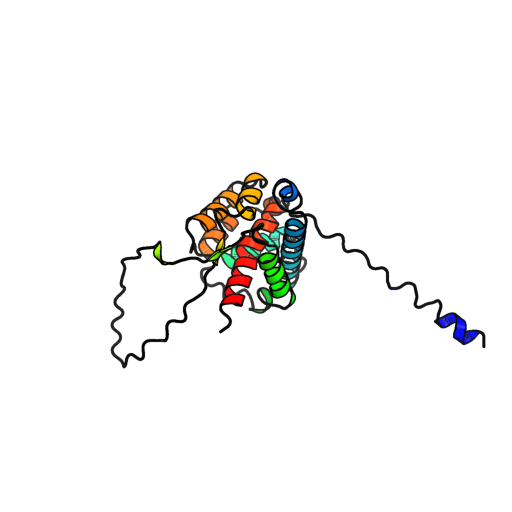19 213 LEU A O 1
ATOM 1686 N N . ILE A 1 214 ? 6.907 -12.576 3.117 1.00 90.62 214 ILE A N 1
ATOM 1687 C CA . ILE A 1 214 ? 6.535 -13.877 3.677 1.00 90.62 214 ILE A CA 1
ATOM 1688 C C . ILE A 1 214 ? 6.506 -14.928 2.568 1.00 90.62 214 ILE A C 1
ATOM 1690 O O . ILE A 1 214 ? 7.010 -16.020 2.794 1.00 90.62 214 ILE A O 1
ATOM 1694 N N . ASN A 1 215 ? 5.909 -14.644 1.405 1.00 89.50 215 ASN A N 1
ATOM 1695 C CA . ASN A 1 215 ? 5.765 -15.584 0.288 1.00 89.50 215 ASN A CA 1
ATOM 1696 C C . ASN A 1 215 ? 7.112 -16.073 -0.267 1.00 89.50 215 ASN A C 1
ATOM 1698 O O . ASN A 1 215 ? 7.277 -17.270 -0.495 1.00 89.50 215 ASN A O 1
ATOM 1702 N N . ASP A 1 216 ? 8.079 -15.177 -0.428 1.00 87.75 216 ASP A N 1
ATOM 1703 C CA . ASP A 1 216 ? 9.366 -15.493 -1.055 1.00 87.75 216 ASP A CA 1
ATOM 1704 C C . ASP A 1 216 ? 10.308 -16.271 -0.124 1.00 87.75 216 ASP A C 1
ATOM 1706 O O . ASP A 1 216 ? 11.244 -16.929 -0.585 1.00 87.75 216 ASP A O 1
ATOM 1710 N N . ASN A 1 217 ? 10.022 -16.252 1.182 1.00 85.25 217 ASN A N 1
ATOM 1711 C CA . ASN A 1 217 ? 10.857 -16.839 2.228 1.00 85.25 217 ASN A CA 1
ATOM 1712 C C . ASN A 1 217 ? 10.194 -18.028 2.960 1.00 85.25 217 ASN A C 1
ATOM 1714 O O . ASN A 1 217 ? 10.632 -18.404 4.045 1.00 85.25 217 ASN A O 1
ATOM 1718 N N . GLN A 1 218 ? 9.165 -18.672 2.389 1.00 77.25 218 GLN A N 1
ATOM 1719 C CA . GLN A 1 218 ? 8.464 -19.824 3.005 1.00 77.25 218 GLN A CA 1
ATOM 1720 C C . GLN A 1 218 ? 9.238 -21.163 2.985 1.00 77.25 218 GLN A C 1
ATOM 1722 O O . GLN A 1 218 ? 8.611 -22.214 2.849 1.00 77.25 218 GLN A O 1
ATOM 1727 N N . LYS A 1 219 ? 10.572 -21.149 3.106 1.00 55.28 219 LYS A N 1
ATOM 1728 C CA . LYS A 1 219 ? 11.407 -22.367 3.141 1.00 55.28 219 LYS A CA 1
ATOM 1729 C C . LYS A 1 219 ? 11.446 -23.026 4.519 1.00 55.28 219 LYS A C 1
ATOM 1731 O O . LYS A 1 219 ? 12.034 -22.419 5.451 1.00 55.28 219 LYS A O 1
#